Protein AF-X1AX60-F1 (afdb_monomer_lite)

Secondary structure (DSSP, 8-state):
---TTTT--B-TTT-PBPPHHHHHHHHHHHHHHHT-HHHH--SS-PPPHHHHHHTT-----SSSS-HHHHHHHHHHHHHHHHHHHSSEEEEEE-SS-EEEEESS-----------SS--SEEEEEEE-TTT--EEEEEEESS--HHHHHHHHHTTPEEPPTTSEEE-TTSPEEE-HHHHHHHHHHHTSPPB-

Organism: NCBI:txid412755

Sequence (192 aa):
PKYKFKNWKTTETRGIKVTNELRRKRSEEIVKELINHNKWKTHGRSLKIEDLERIGLKINYIDKGSELGDIVNRIQTIIWMLYNSTGIFKIFATEREKIFATATPISQVKKTPLRHGKMDVVKIQIKCEKCGEIHKIYAKFIPNPKIDQDLQKEGFVSFPKDAKLVCECGYEIDLTGIRNEIETKAKRKIIF

Radius of gyration: 29.28 Å; chains: 1; bounding box: 63×33×81 Å

pLDDT: mean 76.83, std 13.64, range [33.16, 93.62]

Structure (mmCIF, N/CA/C/O backbone):
data_AF-X1AX60-F1
#
_entry.id   AF-X1AX60-F1
#
loop_
_atom_site.group_PDB
_atom_site.id
_atom_site.type_symbol
_atom_site.label_atom_id
_atom_site.label_alt_id
_atom_site.label_comp_id
_atom_site.label_asym_id
_atom_site.label_entity_id
_atom_site.label_seq_id
_atom_site.pdbx_PDB_ins_code
_atom_site.Cartn_x
_atom_site.Cartn_y
_atom_site.Cartn_z
_atom_site.occupancy
_atom_site.B_iso_or_equiv
_atom_site.auth_seq_id
_atom_site.auth_comp_id
_atom_site.auth_asym_id
_atom_site.auth_atom_id
_atom_site.pdbx_PDB_model_num
ATOM 1 N N . PRO A 1 1 ? -2.717 -8.005 21.268 1.00 47.06 1 PRO A N 1
ATOM 2 C CA . PRO A 1 1 ? -3.658 -7.535 22.322 1.00 47.06 1 PRO A CA 1
ATOM 3 C C . PRO A 1 1 ? -4.957 -8.361 22.317 1.00 47.06 1 PRO A C 1
ATOM 5 O O . PRO A 1 1 ? -5.663 -8.350 21.319 1.00 47.06 1 PRO A O 1
ATOM 8 N N . LYS A 1 2 ? -5.261 -9.098 23.398 1.00 53.72 2 LYS A N 1
ATOM 9 C CA . LYS A 1 2 ? -6.387 -10.060 23.434 1.00 53.72 2 LYS A CA 1
ATOM 10 C C . LYS A 1 2 ? -7.786 -9.402 23.409 1.00 53.72 2 LYS A C 1
ATOM 12 O O . LYS A 1 2 ? -8.747 -10.075 23.075 1.00 53.72 2 LYS A O 1
ATOM 17 N N . TYR A 1 3 ? -7.900 -8.095 23.703 1.00 64.44 3 TYR A N 1
ATOM 18 C CA . TYR A 1 3 ? -9.181 -7.363 23.739 1.00 64.44 3 TYR A CA 1
ATOM 19 C C . TYR A 1 3 ? -9.050 -5.901 23.267 1.00 64.44 3 TYR A C 1
ATOM 21 O O . TYR A 1 3 ? -8.121 -5.204 23.686 1.00 64.44 3 TYR A O 1
ATOM 29 N N . LYS A 1 4 ? -10.010 -5.415 22.456 1.00 67.62 4 LYS A N 1
ATOM 30 C CA . LYS A 1 4 ? -10.039 -4.052 21.867 1.00 67.62 4 LYS A CA 1
ATOM 31 C C . LYS A 1 4 ? -10.147 -2.916 22.903 1.00 67.62 4 LYS A C 1
ATOM 33 O O . LYS A 1 4 ? -9.581 -1.854 22.688 1.00 67.62 4 LYS A O 1
ATOM 38 N N . PHE A 1 5 ? -10.793 -3.145 24.053 1.00 75.81 5 PHE A N 1
ATOM 39 C CA . PHE A 1 5 ? -11.011 -2.123 25.099 1.00 75.81 5 PHE A CA 1
ATOM 40 C C . PHE A 1 5 ? -10.011 -2.172 26.270 1.00 75.81 5 PHE A C 1
ATOM 42 O O . PHE A 1 5 ? -10.227 -1.520 27.291 1.00 75.81 5 PHE A O 1
ATOM 49 N N . LYS A 1 6 ? -8.909 -2.932 26.161 1.00 77.44 6 LYS A N 1
ATOM 50 C CA . LYS A 1 6 ? -7.954 -3.139 27.273 1.00 77.44 6 LYS A CA 1
ATOM 51 C C . LYS A 1 6 ? -7.368 -1.828 27.818 1.00 77.44 6 LYS A C 1
ATOM 53 O O . LYS A 1 6 ? -7.169 -1.697 29.023 1.00 77.44 6 LYS A O 1
ATOM 58 N N . ASN A 1 7 ? -7.110 -0.867 26.935 1.00 82.44 7 ASN A N 1
ATOM 59 C CA . ASN A 1 7 ? -6.455 0.394 27.288 1.00 82.44 7 ASN A CA 1
ATOM 60 C C . ASN A 1 7 ? -7.447 1.482 27.738 1.00 82.44 7 ASN A C 1
ATOM 62 O O . ASN A 1 7 ? -7.025 2.542 28.191 1.00 82.44 7 ASN A O 1
ATOM 66 N N . TRP A 1 8 ? -8.757 1.221 27.671 1.00 86.88 8 TRP A N 1
ATOM 67 C CA . TRP A 1 8 ? -9.779 2.157 28.127 1.00 86.88 8 TRP A CA 1
ATOM 68 C C . TRP A 1 8 ? -9.938 2.052 29.651 1.00 86.88 8 TRP A C 1
ATOM 70 O O . TRP A 1 8 ? -10.597 1.142 30.170 1.00 86.88 8 TRP A O 1
ATOM 80 N N . LYS A 1 9 ? -9.239 2.938 30.372 1.00 87.69 9 LYS A N 1
ATOM 81 C CA . LYS A 1 9 ? -9.197 2.981 31.847 1.00 87.69 9 LYS A CA 1
ATOM 82 C C . LYS A 1 9 ? -10.081 4.072 32.448 1.00 87.69 9 LYS A C 1
ATOM 84 O O . LYS A 1 9 ? -10.624 3.859 33.528 1.00 87.69 9 LYS A O 1
ATOM 89 N N . THR A 1 10 ? -10.254 5.183 31.739 1.00 89.94 10 THR A N 1
ATOM 90 C CA . THR A 1 10 ? -11.001 6.359 32.201 1.00 89.94 10 THR A CA 1
ATOM 91 C C . THR A 1 10 ? -11.856 6.898 31.056 1.00 89.94 10 THR A C 1
ATOM 93 O O . THR A 1 10 ? -11.449 6.836 29.895 1.00 89.94 10 THR A O 1
ATOM 96 N N . THR A 1 11 ? -13.059 7.390 31.349 1.00 86.62 11 THR A N 1
ATOM 97 C CA . THR A 1 11 ? -13.916 8.037 30.345 1.00 86.62 11 THR A CA 1
ATOM 98 C C . THR A 1 11 ? -13.396 9.431 30.003 1.00 86.62 11 THR A C 1
ATOM 100 O O . THR A 1 11 ? -13.110 10.199 30.916 1.00 86.62 11 THR A O 1
ATOM 103 N N . GLU A 1 12 ? -13.364 9.778 28.718 1.00 82.81 12 GLU A N 1
ATOM 104 C CA . GLU A 1 12 ? -12.874 11.073 28.217 1.00 82.81 12 GLU A CA 1
ATOM 105 C C . GLU A 1 12 ? -13.720 12.261 28.714 1.00 82.81 12 GLU A C 1
ATOM 107 O O . GLU A 1 12 ? -13.173 13.274 29.121 1.00 82.81 12 GLU A O 1
ATOM 112 N N . THR A 1 13 ? -15.050 12.117 28.757 1.00 84.38 13 THR A N 1
ATOM 113 C CA . THR A 1 13 ? -15.971 13.217 29.106 1.00 84.38 13 THR A CA 1
ATOM 114 C C . THR A 1 13 ? -16.228 13.379 30.601 1.00 84.38 13 THR A C 1
ATOM 116 O O . THR A 1 13 ? -16.355 14.498 31.081 1.00 84.38 13 THR A O 1
ATOM 119 N N . ARG A 1 14 ? -16.351 12.272 31.346 1.00 87.12 14 ARG A N 1
ATOM 120 C CA . ARG A 1 14 ? -16.735 12.287 32.773 1.00 87.12 14 ARG A CA 1
ATOM 121 C C . ARG A 1 14 ? -15.573 12.038 33.734 1.00 87.12 14 ARG A C 1
ATOM 123 O O . ARG A 1 14 ? -15.772 12.106 34.938 1.00 87.12 14 ARG A O 1
ATOM 130 N N . GLY A 1 15 ? -14.395 11.661 33.234 1.00 87.31 15 GLY A N 1
ATOM 131 C CA . GLY A 1 15 ? -13.242 11.325 34.078 1.00 87.31 15 GLY A CA 1
ATOM 132 C C . GLY A 1 15 ? -13.424 10.106 34.998 1.00 87.31 15 GLY A C 1
ATOM 133 O O . GLY A 1 15 ? -12.581 9.868 35.857 1.00 87.31 15 GLY A O 1
ATOM 134 N N . ILE A 1 16 ? -14.487 9.307 34.838 1.00 90.56 16 ILE A N 1
ATOM 135 C CA . ILE A 1 16 ? -14.760 8.157 35.711 1.00 90.56 16 ILE A CA 1
ATOM 136 C C . ILE A 1 16 ? -13.958 6.921 35.301 1.00 90.56 16 ILE A C 1
ATOM 138 O O . ILE A 1 16 ? -13.676 6.693 34.119 1.00 90.56 16 ILE A O 1
ATOM 142 N N . LYS A 1 17 ? -13.628 6.084 36.288 1.00 92.06 17 LYS A N 1
ATOM 143 C CA . LYS A 1 17 ? -12.945 4.805 36.075 1.00 92.06 17 LYS A CA 1
ATOM 144 C C . LYS A 1 17 ? -13.842 3.848 35.288 1.00 92.06 17 LYS A C 1
ATOM 146 O O . LYS A 1 17 ? -14.995 3.612 35.638 1.00 92.06 17 LYS A O 1
ATOM 151 N N . VAL A 1 18 ? -13.291 3.267 34.231 1.00 90.31 18 VAL A N 1
ATOM 152 C CA . VAL A 1 18 ? -13.997 2.339 33.347 1.00 90.31 18 VAL A CA 1
ATOM 153 C C . VAL A 1 18 ? -14.064 0.959 34.000 1.00 90.31 18 VAL A C 1
ATOM 155 O O . VAL A 1 18 ? -13.037 0.305 34.209 1.00 90.31 18 VAL A O 1
ATOM 158 N N . THR A 1 19 ? -15.281 0.505 34.296 1.00 90.69 19 THR A N 1
ATOM 159 C CA . THR A 1 19 ? -15.568 -0.843 34.807 1.00 90.69 19 THR A CA 1
ATOM 160 C C . THR A 1 19 ? -15.719 -1.855 33.667 1.00 90.69 19 THR A C 1
ATOM 162 O O . THR A 1 19 ? -15.881 -1.492 32.500 1.00 90.69 19 THR A O 1
ATOM 165 N N . ASN A 1 20 ? -15.682 -3.152 33.987 1.00 88.31 20 ASN A N 1
ATOM 166 C CA . ASN A 1 20 ? -15.897 -4.206 32.987 1.00 88.31 20 ASN A CA 1
ATOM 167 C C . ASN A 1 20 ? -17.314 -4.171 32.392 1.00 88.31 20 ASN A C 1
ATOM 169 O O . ASN A 1 20 ? -17.478 -4.414 31.199 1.00 88.31 20 ASN A O 1
ATOM 173 N N . GLU A 1 21 ? -18.318 -3.802 33.186 1.00 89.19 21 GLU A N 1
ATOM 174 C CA . GLU A 1 21 ? -19.693 -3.602 32.716 1.00 89.19 21 GLU A CA 1
ATOM 175 C C . GLU A 1 21 ? -19.778 -2.473 31.691 1.00 89.19 21 GLU A C 1
ATOM 177 O O . GLU A 1 21 ? -20.389 -2.643 30.637 1.00 89.19 21 GLU A O 1
ATOM 182 N N . LEU A 1 22 ? -19.098 -1.350 31.950 1.00 88.19 22 LEU A N 1
ATOM 183 C CA . LEU A 1 22 ? -19.053 -0.227 31.018 1.00 88.19 22 LEU A CA 1
ATOM 184 C C . LEU A 1 22 ? -18.362 -0.617 29.703 1.00 88.19 22 LEU A C 1
ATOM 186 O O . LEU A 1 22 ? -18.829 -0.243 28.628 1.00 88.19 22 LEU A O 1
ATOM 190 N N . ARG A 1 23 ? -17.292 -1.424 29.770 1.00 88.12 23 ARG A N 1
ATOM 191 C CA . ARG A 1 23 ? -16.640 -1.992 28.576 1.00 88.12 23 ARG A CA 1
ATOM 192 C C . ARG A 1 23 ? -17.586 -2.882 27.783 1.00 88.12 23 ARG A C 1
ATOM 194 O O . ARG A 1 23 ? -17.649 -2.741 26.565 1.00 88.12 23 ARG A O 1
ATOM 201 N N . ARG A 1 24 ? -18.318 -3.774 28.457 1.00 88.81 24 ARG A N 1
ATOM 202 C CA . ARG A 1 24 ? -19.281 -4.676 27.812 1.00 88.81 24 ARG A CA 1
ATOM 203 C C . ARG A 1 24 ? -20.388 -3.883 27.130 1.00 88.81 24 ARG A C 1
ATOM 205 O O . ARG A 1 24 ? -20.589 -4.045 25.932 1.00 88.81 24 ARG A O 1
ATOM 212 N N . LYS A 1 25 ? -21.017 -2.959 27.858 1.00 90.75 25 LYS A N 1
ATOM 213 C CA . LYS A 1 25 ? -22.079 -2.099 27.332 1.00 90.75 25 LYS A CA 1
ATOM 214 C C . LYS A 1 25 ? -21.607 -1.305 26.114 1.00 90.75 25 LYS A C 1
ATOM 216 O O . LYS A 1 25 ? -22.263 -1.320 25.079 1.00 90.75 25 LYS A O 1
ATOM 221 N N . ARG A 1 26 ? -20.430 -0.674 26.196 1.00 89.25 26 ARG A N 1
ATOM 222 C CA . ARG A 1 26 ? -19.884 0.091 25.069 1.00 89.25 26 ARG A CA 1
ATOM 223 C C . ARG A 1 26 ? -19.565 -0.790 23.863 1.00 89.25 26 ARG A C 1
ATOM 225 O O . ARG A 1 26 ? -19.790 -0.381 22.728 1.00 89.25 26 ARG A O 1
ATOM 232 N N . SER A 1 27 ? -19.058 -1.998 24.102 1.00 89.00 27 SER A N 1
ATOM 233 C CA . SER A 1 27 ? -18.832 -2.981 23.044 1.00 89.00 27 SER A CA 1
ATOM 234 C C . SER A 1 27 ? -20.139 -3.372 22.355 1.00 89.00 27 SER A C 1
ATOM 236 O O . SER A 1 27 ? -20.177 -3.427 21.132 1.00 89.00 27 SER A O 1
ATOM 238 N N . GLU A 1 28 ? -21.205 -3.621 23.115 1.00 91.12 28 GLU A N 1
ATOM 239 C CA . GLU A 1 28 ? -22.525 -3.968 22.578 1.00 91.12 28 GLU A CA 1
ATOM 240 C C . GLU A 1 28 ? -23.128 -2.828 21.750 1.00 91.12 28 GLU A C 1
ATOM 242 O O . GLU A 1 28 ? -23.658 -3.080 20.672 1.00 91.12 28 GLU A O 1
ATOM 247 N N . GLU A 1 29 ? -23.007 -1.579 22.209 1.00 92.19 29 GLU A N 1
ATOM 248 C CA . GLU A 1 29 ? -23.434 -0.389 21.458 1.00 92.19 29 GLU A CA 1
ATOM 249 C C . GLU A 1 29 ? -22.719 -0.294 20.103 1.00 92.19 29 GLU A C 1
ATOM 251 O O . GLU A 1 29 ? -23.363 -0.164 19.065 1.00 92.19 29 GLU A O 1
ATOM 256 N N . ILE A 1 30 ? -21.389 -0.427 20.098 1.00 91.69 30 ILE A N 1
ATOM 257 C CA . ILE A 1 30 ? -20.587 -0.378 18.868 1.00 91.69 30 ILE A CA 1
ATOM 258 C C . ILE A 1 30 ? -20.940 -1.539 17.933 1.00 91.69 30 ILE A C 1
ATOM 260 O O . ILE A 1 30 ? -21.056 -1.338 16.726 1.00 91.69 30 ILE A O 1
ATOM 264 N N . VAL A 1 31 ? -21.118 -2.752 18.465 1.00 90.75 31 VAL A N 1
ATOM 265 C CA . VAL A 1 31 ? -21.484 -3.924 17.657 1.00 90.75 31 VAL A CA 1
ATOM 266 C C . VAL A 1 31 ? -22.855 -3.733 17.017 1.00 90.75 31 VAL A C 1
ATOM 268 O O . VAL A 1 31 ? -22.972 -3.957 15.816 1.00 90.75 31 VAL A O 1
ATOM 271 N N . LYS A 1 32 ? -23.860 -3.267 17.771 1.00 92.75 32 LYS A N 1
ATOM 272 C CA . LYS A 1 32 ? -25.202 -2.968 17.241 1.00 92.75 32 LYS A CA 1
ATOM 273 C C . LYS A 1 32 ? -25.153 -1.974 16.086 1.00 92.75 32 LYS A C 1
ATOM 275 O O . LYS A 1 32 ? -25.840 -2.165 15.088 1.00 92.75 32 LYS A O 1
ATOM 280 N N . GLU A 1 33 ? -24.315 -0.949 16.203 1.00 91.94 33 GLU A N 1
ATOM 281 C CA . GLU A 1 33 ? -24.105 0.011 15.124 1.00 91.94 33 GLU A CA 1
ATOM 282 C C . GLU A 1 33 ? -23.424 -0.626 13.910 1.00 91.94 33 GLU A C 1
ATOM 284 O O . GLU A 1 33 ? -23.880 -0.424 12.790 1.00 91.94 33 GLU A O 1
ATOM 289 N N . LEU A 1 34 ? -22.369 -1.424 14.098 1.00 89.31 34 LEU A N 1
ATOM 290 C CA . LEU A 1 34 ? -21.628 -2.052 12.995 1.00 89.31 34 LEU A CA 1
ATOM 291 C C . LEU A 1 34 ? -22.451 -3.088 12.214 1.00 89.31 34 LEU A C 1
ATOM 293 O O . LEU A 1 34 ? -22.303 -3.170 10.998 1.00 89.31 34 LEU A O 1
ATOM 297 N N . ILE A 1 35 ? -23.327 -3.848 12.878 1.00 90.25 35 ILE A N 1
ATOM 298 C CA . ILE A 1 35 ? -24.193 -4.845 12.218 1.00 90.25 35 ILE A CA 1
ATOM 299 C C . ILE A 1 35 ? -25.448 -4.229 11.585 1.00 90.25 35 ILE A C 1
ATOM 301 O O . ILE A 1 35 ? -26.235 -4.935 10.957 1.00 90.25 35 ILE A O 1
ATOM 305 N N . ASN A 1 36 ? -25.671 -2.920 11.741 1.00 89.75 36 ASN A N 1
ATOM 306 C CA . ASN A 1 36 ? -26.825 -2.246 11.159 1.00 89.75 36 ASN A CA 1
ATOM 307 C C . ASN A 1 36 ? -26.651 -2.073 9.640 1.00 89.75 36 ASN A C 1
ATOM 309 O O . ASN A 1 36 ? -26.219 -1.029 9.146 1.00 89.75 36 ASN A O 1
ATOM 313 N N . HIS A 1 37 ? -27.020 -3.108 8.886 1.00 86.19 37 HIS A N 1
ATOM 314 C CA . HIS A 1 37 ? -26.923 -3.123 7.426 1.00 86.19 37 HIS A CA 1
ATOM 315 C C . HIS A 1 37 ? -27.732 -1.999 6.760 1.00 86.19 37 HIS A C 1
ATOM 317 O O . HIS A 1 37 ? -27.280 -1.433 5.766 1.00 86.19 37 HIS A O 1
ATOM 323 N N . ASN A 1 38 ? -28.872 -1.601 7.338 1.00 86.00 38 ASN A N 1
ATOM 324 C CA . ASN A 1 38 ? -29.699 -0.503 6.823 1.00 86.00 38 ASN A CA 1
ATOM 325 C C . ASN A 1 38 ? -28.998 0.859 6.912 1.00 86.00 38 ASN A C 1
ATOM 327 O O . ASN A 1 38 ? -29.201 1.717 6.051 1.00 86.00 38 ASN A O 1
ATOM 331 N N . LYS A 1 39 ? -28.166 1.059 7.941 1.00 85.06 39 LYS A N 1
ATOM 332 C CA . LYS A 1 39 ? -27.369 2.275 8.122 1.00 85.06 39 LYS A CA 1
ATOM 333 C C . LYS A 1 39 ? -26.212 2.342 7.129 1.00 85.06 39 LYS A C 1
ATOM 335 O O . LYS A 1 39 ? -25.997 3.383 6.514 1.00 85.06 39 LYS A O 1
ATOM 340 N N . TRP A 1 40 ? -25.480 1.241 6.964 1.00 87.69 40 TRP A N 1
ATOM 341 C CA . TRP A 1 40 ? -24.266 1.221 6.142 1.00 87.69 40 TRP A CA 1
ATOM 342 C C . TRP A 1 40 ? -24.527 0.957 4.658 1.00 87.69 40 TRP A C 1
ATOM 344 O O . TRP A 1 40 ? -23.683 1.295 3.830 1.00 87.69 40 TRP A O 1
ATOM 354 N N . LYS A 1 41 ? -25.695 0.398 4.310 1.00 76.81 41 LYS A N 1
ATOM 355 C CA . LYS A 1 41 ? -26.214 0.197 2.944 1.00 76.81 41 LYS A CA 1
ATOM 356 C C . LYS A 1 41 ? -25.241 -0.449 1.951 1.00 76.81 41 LYS A C 1
ATOM 358 O O . LYS A 1 41 ? -25.399 -0.254 0.750 1.00 76.81 41 LYS A O 1
ATOM 363 N N . THR A 1 42 ? -24.198 -1.155 2.395 1.00 65.38 42 THR A N 1
ATOM 364 C CA . THR A 1 42 ? -23.114 -1.541 1.483 1.00 65.38 42 THR A CA 1
ATOM 365 C C . THR A 1 42 ? -22.461 -2.873 1.841 1.00 65.38 42 THR A C 1
ATOM 367 O O . THR A 1 42 ? -21.927 -3.061 2.928 1.00 65.38 42 THR A O 1
ATOM 370 N N . HIS A 1 43 ? -22.459 -3.781 0.861 1.00 62.38 43 HIS A N 1
ATOM 371 C CA . HIS A 1 43 ? -21.588 -4.962 0.811 1.00 62.38 43 HIS A CA 1
ATOM 372 C C . HIS A 1 43 ? -20.273 -4.686 0.051 1.00 62.38 43 HIS A C 1
ATOM 374 O O . HIS A 1 43 ? -19.444 -5.580 -0.071 1.00 62.38 43 HIS A O 1
ATOM 380 N N . GLY A 1 44 ? -20.069 -3.459 -0.456 1.00 69.50 44 GLY A N 1
ATOM 381 C CA . GLY A 1 44 ? -18.929 -3.117 -1.321 1.00 69.50 44 GLY A CA 1
ATOM 382 C C . GLY A 1 44 ? -18.274 -1.753 -1.078 1.00 69.50 44 GLY A C 1
ATOM 383 O O . GLY A 1 44 ? -17.398 -1.369 -1.846 1.00 69.50 44 GLY A O 1
ATOM 384 N N . ARG A 1 45 ? -18.669 -1.002 -0.040 1.00 79.31 45 ARG A N 1
ATOM 385 C CA . ARG A 1 45 ? -18.051 0.289 0.305 1.00 79.31 45 ARG A CA 1
ATOM 386 C C . ARG A 1 45 ? -17.382 0.189 1.667 1.00 79.31 45 ARG A C 1
ATOM 388 O O . ARG A 1 45 ? -18.003 -0.237 2.634 1.00 79.31 45 ARG A O 1
ATOM 395 N N . SER A 1 46 ? -16.133 0.627 1.744 1.00 85.00 46 SER A N 1
ATOM 396 C CA . SER A 1 46 ? -15.421 0.739 3.016 1.00 85.00 46 SER A CA 1
ATOM 397 C C . SER A 1 46 ? -16.053 1.811 3.908 1.00 85.00 46 SER A C 1
ATOM 399 O O . SER A 1 46 ? -16.452 2.874 3.426 1.00 85.00 46 SER A O 1
ATOM 401 N N . LEU A 1 47 ? -16.101 1.546 5.215 1.00 87.50 47 LEU A N 1
ATOM 402 C CA . LEU A 1 47 ? -16.450 2.547 6.223 1.00 87.50 47 LEU A CA 1
ATOM 403 C C . LEU A 1 47 ? -15.319 3.565 6.343 1.00 87.50 47 LEU A C 1
ATOM 405 O O . LEU A 1 47 ? -14.149 3.182 6.431 1.00 87.50 47 LEU A O 1
ATOM 409 N N . LYS A 1 48 ? -15.663 4.854 6.351 1.00 87.81 48 LYS A N 1
ATOM 410 C CA . LYS A 1 48 ? -14.667 5.902 6.559 1.00 87.81 48 LYS A CA 1
ATOM 411 C C . LYS A 1 48 ? -14.267 5.979 8.031 1.00 87.81 48 LYS A C 1
ATOM 413 O O . LYS A 1 48 ? -15.010 5.547 8.914 1.00 87.81 48 LYS A O 1
ATOM 418 N N . ILE A 1 49 ? -13.097 6.552 8.304 1.00 88.50 49 ILE A N 1
ATOM 419 C CA . ILE A 1 49 ? -12.596 6.700 9.676 1.00 88.50 49 ILE A CA 1
ATOM 420 C C . ILE A 1 49 ? -13.554 7.555 10.513 1.00 88.50 49 ILE A C 1
ATOM 422 O O . ILE A 1 49 ? -13.868 7.181 11.641 1.00 88.50 49 ILE A O 1
ATOM 426 N N . GLU A 1 50 ? -14.103 8.629 9.946 1.00 89.50 50 GLU A N 1
ATOM 427 C CA . GLU A 1 50 ? -15.015 9.530 10.658 1.00 89.50 50 GLU A CA 1
ATOM 428 C C . GLU A 1 50 ? -16.314 8.818 11.067 1.00 89.50 50 GLU A C 1
ATOM 430 O O . GLU A 1 50 ? -16.897 9.098 12.116 1.00 89.50 50 GLU A O 1
ATOM 435 N N . ASP A 1 51 ? -16.770 7.853 10.265 1.00 90.31 51 ASP A N 1
ATOM 436 C CA . ASP A 1 51 ? -17.948 7.043 10.577 1.00 90.31 51 ASP A CA 1
ATOM 437 C C . ASP A 1 51 ? -17.699 6.110 11.767 1.00 90.31 51 ASP A C 1
ATOM 439 O O . ASP A 1 51 ? -18.581 5.923 12.611 1.00 90.31 51 ASP A O 1
ATOM 443 N N . LEU A 1 52 ? -16.484 5.567 11.864 1.00 89.94 52 LEU A N 1
ATOM 444 C CA . LEU A 1 52 ? -16.050 4.723 12.975 1.00 89.94 52 LEU A CA 1
ATOM 445 C C . LEU A 1 52 ? -15.837 5.549 14.254 1.00 89.94 52 LEU A C 1
ATOM 447 O O . LEU A 1 52 ? -16.273 5.144 15.335 1.00 89.94 52 LEU A O 1
ATOM 451 N N . GLU A 1 53 ? -15.253 6.740 14.142 1.00 90.25 53 GLU A N 1
ATOM 452 C CA . GLU A 1 53 ? -15.095 7.668 15.268 1.00 90.25 53 GLU A CA 1
ATOM 453 C C . GLU A 1 53 ? -16.448 8.110 15.834 1.00 90.25 53 GLU A C 1
ATOM 455 O O . GLU A 1 53 ? -16.622 8.152 17.055 1.00 90.25 53 GLU A O 1
ATOM 460 N N . ARG A 1 54 ? -17.445 8.335 14.969 1.00 89.81 54 ARG A N 1
ATOM 461 C CA . ARG A 1 54 ? -18.811 8.720 15.360 1.00 89.81 54 ARG A CA 1
ATOM 462 C C . ARG A 1 54 ? -19.511 7.673 16.223 1.00 89.81 54 ARG A C 1
ATOM 464 O O . ARG A 1 54 ? -20.249 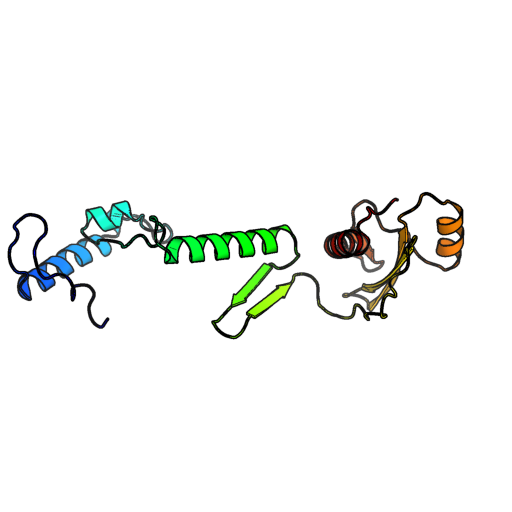8.029 17.137 1.00 89.81 54 ARG A O 1
ATOM 471 N N . ILE A 1 55 ? -19.273 6.387 15.965 1.00 90.44 55 ILE A N 1
ATOM 472 C CA . ILE A 1 55 ? -19.796 5.296 16.807 1.00 90.44 55 ILE A CA 1
ATOM 473 C C . ILE A 1 55 ? -18.912 5.037 18.039 1.00 90.44 55 ILE A C 1
ATOM 475 O O . ILE A 1 55 ? -19.243 4.211 18.887 1.00 90.44 55 ILE A O 1
ATOM 479 N N . GLY A 1 56 ? -17.811 5.779 18.188 1.00 86.69 56 GLY A N 1
ATOM 480 C CA . GLY A 1 56 ? -16.926 5.747 19.347 1.00 86.69 56 GLY A CA 1
ATOM 481 C C . GLY A 1 56 ? -15.734 4.811 19.235 1.00 86.69 56 GLY A C 1
ATOM 482 O O . GLY A 1 56 ? -15.121 4.507 20.260 1.00 86.69 56 GLY A O 1
ATOM 483 N N . LEU A 1 57 ? -15.403 4.344 18.031 1.00 87.69 57 LEU A N 1
ATOM 484 C CA . LEU A 1 57 ? -14.137 3.670 17.775 1.00 87.69 57 LEU A CA 1
ATOM 485 C C . LEU A 1 57 ? -13.067 4.719 17.489 1.00 87.69 57 LEU A C 1
ATOM 487 O O . LEU A 1 57 ? -13.059 5.341 16.434 1.00 87.69 57 LEU A O 1
ATOM 491 N N . LYS A 1 58 ? -12.140 4.896 18.428 1.00 83.81 58 LYS A N 1
ATOM 492 C CA . LYS A 1 58 ? -10.970 5.747 18.211 1.00 83.81 58 LYS A CA 1
ATOM 493 C C . LYS A 1 58 ? -9.968 5.005 17.329 1.00 83.81 58 LYS A C 1
ATOM 495 O O . LYS A 1 58 ? -9.620 3.857 17.620 1.00 83.81 58 LYS A O 1
ATOM 500 N N . ILE A 1 59 ? -9.519 5.665 16.269 1.00 84.50 59 ILE A N 1
ATOM 501 C CA . ILE A 1 59 ? -8.525 5.140 15.335 1.00 84.50 59 ILE A CA 1
ATOM 502 C C . ILE A 1 59 ? -7.235 5.927 15.534 1.00 84.50 59 ILE A C 1
ATOM 504 O O . ILE A 1 59 ? -7.237 7.155 15.557 1.00 84.50 59 ILE A O 1
ATOM 508 N N . ASN A 1 60 ? -6.130 5.208 15.714 1.00 79.56 60 ASN A N 1
ATOM 509 C CA . ASN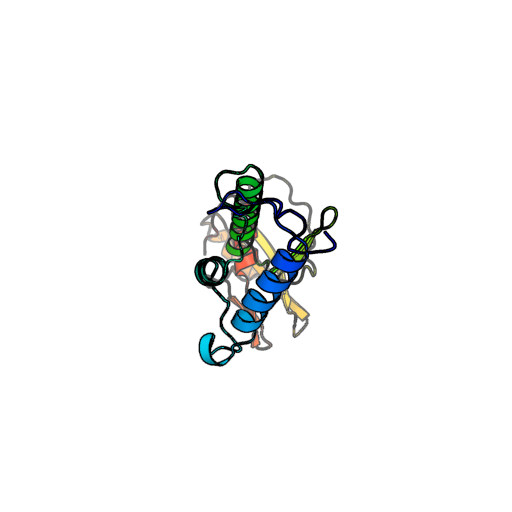 A 1 60 ? -4.818 5.833 15.798 1.00 79.56 60 ASN A CA 1
ATOM 510 C C . ASN A 1 60 ? -4.307 6.085 14.380 1.00 79.56 60 ASN A C 1
ATOM 512 O O . ASN A 1 60 ? -4.075 5.138 13.628 1.00 79.56 60 ASN A O 1
ATOM 516 N N . TYR A 1 61 ? -4.125 7.358 14.048 1.00 78.00 61 TYR A N 1
ATOM 517 C CA . TYR A 1 61 ? -3.514 7.805 12.802 1.00 78.00 61 TYR A CA 1
ATOM 518 C C . TYR A 1 61 ? -2.013 7.530 12.858 1.00 78.00 61 TYR A C 1
ATOM 520 O O . TYR A 1 61 ? -1.306 8.097 13.691 1.00 78.00 61 TYR A O 1
ATOM 528 N N . ILE A 1 62 ? -1.530 6.640 11.996 1.00 78.88 62 ILE A N 1
ATOM 529 C CA . ILE A 1 62 ? -0.093 6.353 11.865 1.00 78.88 62 ILE A CA 1
ATOM 530 C C . ILE A 1 62 ? 0.632 7.455 11.075 1.00 78.88 62 ILE A C 1
ATOM 532 O O . ILE A 1 62 ? 1.830 7.656 11.228 1.00 78.88 62 ILE A O 1
ATOM 536 N N . ASP A 1 63 ? -0.120 8.201 10.277 1.00 69.81 63 ASP A N 1
ATOM 537 C CA . ASP A 1 63 ? 0.268 9.225 9.311 1.00 69.81 63 ASP A CA 1
ATOM 538 C C . ASP A 1 63 ? 0.487 10.622 9.920 1.00 69.81 63 ASP A C 1
ATOM 540 O O . ASP A 1 63 ? 1.195 11.445 9.341 1.00 69.81 63 ASP A O 1
ATOM 544 N N . LYS A 1 64 ? -0.057 10.908 11.110 1.00 67.81 64 LYS A N 1
ATOM 545 C CA . LYS A 1 64 ? 0.054 12.234 11.746 1.00 67.81 64 LYS A CA 1
ATOM 546 C C . LYS A 1 64 ? 1.398 12.432 12.453 1.00 67.81 64 LYS A C 1
ATOM 548 O O . LYS A 1 64 ? 1.507 12.204 13.654 1.00 67.81 64 LYS A O 1
ATOM 553 N N . GLY A 1 65 ? 2.407 12.886 11.706 1.00 66.06 65 GLY A N 1
ATOM 554 C CA . GLY A 1 65 ? 3.648 13.461 12.252 1.00 66.06 65 GLY A CA 1
ATOM 555 C C . GLY A 1 65 ? 4.491 12.510 13.106 1.00 66.06 65 GLY A C 1
ATOM 556 O O . GLY A 1 65 ? 5.275 12.964 13.936 1.00 66.06 65 GLY A O 1
ATOM 557 N N . SER A 1 66 ? 4.308 11.202 12.933 1.00 80.94 66 SER A N 1
ATOM 558 C CA . SER A 1 66 ? 5.078 10.180 13.634 1.00 80.94 66 SER A CA 1
ATOM 559 C C . SER A 1 66 ? 6.229 9.677 12.761 1.00 80.94 66 SER A C 1
ATOM 561 O O . SER A 1 66 ? 6.125 9.676 11.534 1.00 80.94 66 SER A O 1
ATOM 563 N N . GLU A 1 67 ? 7.306 9.194 13.387 1.00 87.75 67 GLU A N 1
ATOM 564 C CA . GLU A 1 67 ? 8.408 8.508 12.692 1.00 87.75 67 GLU A CA 1
ATOM 565 C C . GLU A 1 67 ? 7.891 7.341 11.832 1.00 87.75 67 GLU A C 1
ATOM 567 O O . GLU A 1 67 ? 8.310 7.149 10.693 1.00 87.75 67 GLU A O 1
ATOM 572 N N . LEU A 1 68 ? 6.896 6.609 12.343 1.00 87.12 68 LEU A N 1
ATOM 573 C CA . LEU A 1 68 ? 6.237 5.533 11.609 1.00 87.12 68 LEU A CA 1
ATOM 574 C C . LEU A 1 68 ? 5.533 6.045 10.343 1.00 87.12 68 LEU A C 1
ATOM 576 O O . LEU A 1 68 ? 5.603 5.397 9.301 1.00 87.12 68 LEU A O 1
ATOM 580 N N . GLY A 1 69 ? 4.873 7.200 10.420 1.00 89.94 69 GLY A N 1
ATOM 581 C CA . GLY A 1 69 ? 4.201 7.826 9.283 1.00 89.94 69 GLY A CA 1
ATOM 582 C C . GLY A 1 69 ? 5.174 8.210 8.173 1.00 89.94 69 GLY A C 1
ATOM 583 O O . GLY A 1 69 ? 4.907 7.931 7.005 1.00 89.94 69 GLY A O 1
ATOM 584 N N . ASP A 1 70 ? 6.332 8.773 8.531 1.00 89.81 70 ASP A N 1
ATOM 585 C CA . ASP A 1 70 ? 7.398 9.073 7.566 1.00 89.81 70 ASP A CA 1
ATOM 586 C C . ASP A 1 70 ? 7.899 7.802 6.863 1.00 89.81 70 ASP A C 1
ATOM 588 O O . ASP A 1 70 ? 7.954 7.744 5.633 1.00 89.81 70 ASP A O 1
ATOM 592 N N . ILE A 1 71 ? 8.174 6.739 7.627 1.00 90.19 71 ILE A N 1
ATOM 593 C CA . ILE A 1 71 ? 8.604 5.445 7.080 1.00 90.19 71 ILE A CA 1
ATOM 594 C C . ILE A 1 71 ? 7.566 4.895 6.091 1.00 90.19 71 ILE A C 1
ATOM 596 O O . ILE A 1 71 ? 7.926 4.475 4.988 1.00 90.19 71 ILE A O 1
ATOM 600 N N . VAL A 1 72 ? 6.279 4.922 6.450 1.00 89.88 72 VAL A N 1
ATOM 601 C CA . VAL A 1 72 ? 5.186 4.451 5.584 1.00 89.88 72 VAL A CA 1
ATOM 602 C C . VAL A 1 72 ? 5.110 5.272 4.293 1.00 89.88 72 VAL A C 1
ATOM 604 O O . VAL A 1 72 ? 5.054 4.690 3.208 1.00 89.88 72 VAL A O 1
ATOM 607 N N . ASN A 1 73 ? 5.191 6.602 4.382 1.00 89.62 73 ASN A N 1
ATOM 608 C CA . ASN A 1 73 ? 5.165 7.494 3.217 1.00 89.62 73 ASN A CA 1
ATOM 609 C C . ASN A 1 73 ? 6.367 7.276 2.288 1.00 89.62 73 ASN A C 1
ATOM 611 O O . ASN A 1 73 ? 6.226 7.267 1.061 1.00 89.62 73 ASN A O 1
ATOM 615 N N . ARG A 1 74 ? 7.558 7.048 2.849 1.00 91.50 74 ARG A N 1
ATOM 616 C CA . ARG A 1 74 ? 8.764 6.725 2.074 1.00 91.50 74 ARG A CA 1
ATOM 617 C C . ARG A 1 74 ? 8.623 5.396 1.342 1.00 91.50 74 ARG A C 1
ATOM 619 O O . ARG A 1 74 ? 8.936 5.327 0.155 1.00 91.50 74 ARG A O 1
ATOM 626 N N . ILE A 1 75 ? 8.105 4.364 2.012 1.00 91.88 75 ILE A N 1
ATOM 627 C CA . ILE A 1 75 ? 7.819 3.066 1.384 1.00 91.88 75 ILE A CA 1
ATOM 628 C C . ILE A 1 75 ? 6.823 3.244 0.235 1.00 91.88 75 ILE A C 1
ATOM 630 O O . ILE A 1 75 ? 7.083 2.772 -0.872 1.00 91.88 75 ILE A O 1
ATOM 634 N N . GLN A 1 76 ? 5.725 3.966 0.466 1.00 92.19 76 GLN A N 1
ATOM 635 C CA . GLN A 1 76 ? 4.729 4.257 -0.565 1.00 92.19 76 GLN A CA 1
ATOM 636 C C . GLN A 1 76 ? 5.351 4.973 -1.769 1.00 92.19 76 GLN A C 1
ATOM 638 O O . GLN A 1 76 ? 5.095 4.584 -2.906 1.00 92.19 76 GLN A O 1
ATOM 643 N N . THR A 1 77 ? 6.196 5.977 -1.528 1.00 93.62 77 THR A N 1
ATOM 644 C CA . THR A 1 77 ? 6.857 6.758 -2.584 1.00 93.62 77 THR A CA 1
ATOM 645 C C . THR A 1 77 ? 7.773 5.880 -3.434 1.00 93.62 77 THR A C 1
ATOM 647 O O . THR A 1 77 ? 7.695 5.918 -4.660 1.00 93.62 77 THR A O 1
ATOM 650 N N . ILE A 1 78 ? 8.594 5.036 -2.802 1.00 92.44 78 ILE A N 1
ATOM 651 C CA . ILE A 1 78 ? 9.485 4.100 -3.503 1.00 92.44 78 ILE A CA 1
ATOM 652 C C . ILE A 1 78 ? 8.673 3.101 -4.329 1.00 92.44 78 ILE A C 1
ATOM 654 O O . ILE A 1 78 ? 8.979 2.880 -5.497 1.00 92.44 78 ILE A O 1
ATOM 658 N N . ILE A 1 79 ? 7.622 2.515 -3.750 1.00 92.38 79 ILE A N 1
ATOM 659 C CA . ILE A 1 79 ? 6.742 1.576 -4.455 1.00 92.38 79 ILE A CA 1
ATOM 660 C C . ILE A 1 79 ? 6.085 2.255 -5.662 1.00 92.38 79 ILE A C 1
ATOM 662 O O . ILE A 1 79 ? 6.058 1.682 -6.749 1.00 92.38 79 ILE A O 1
ATOM 666 N N . TRP A 1 80 ? 5.604 3.488 -5.501 1.00 92.38 80 TRP A N 1
ATOM 667 C CA . TRP A 1 80 ? 5.008 4.253 -6.591 1.00 92.38 80 TRP A CA 1
ATOM 668 C C . TRP A 1 80 ? 6.026 4.552 -7.698 1.00 92.38 80 TRP A C 1
ATOM 670 O O . TRP A 1 80 ? 5.739 4.322 -8.870 1.00 92.38 80 TRP A O 1
ATOM 680 N N . MET A 1 81 ? 7.240 4.983 -7.349 1.00 91.19 81 MET A N 1
ATOM 681 C CA . MET A 1 81 ? 8.324 5.179 -8.317 1.00 91.19 81 MET A CA 1
ATOM 682 C C . MET A 1 81 ? 8.657 3.886 -9.070 1.00 91.19 81 MET A C 1
ATOM 684 O O . MET A 1 81 ? 8.819 3.921 -10.288 1.00 91.19 81 MET A O 1
ATOM 688 N N . LEU A 1 82 ? 8.720 2.743 -8.380 1.00 88.31 82 LEU A N 1
ATOM 689 C CA . LEU A 1 82 ? 8.972 1.440 -9.001 1.00 88.31 82 LEU A CA 1
ATOM 690 C C . LEU A 1 82 ? 7.868 1.063 -9.991 1.00 88.31 82 LEU A C 1
ATOM 692 O O . LEU A 1 82 ? 8.182 0.688 -11.117 1.00 88.31 82 LEU A O 1
ATOM 696 N N . TYR A 1 83 ? 6.597 1.213 -9.614 1.00 88.06 83 TYR A N 1
ATOM 697 C CA . TYR A 1 83 ? 5.476 0.922 -10.512 1.00 88.06 83 TYR A CA 1
ATOM 698 C C . TYR A 1 83 ? 5.444 1.827 -11.751 1.00 88.06 83 TYR A C 1
ATOM 700 O O . TYR A 1 83 ? 5.074 1.364 -12.821 1.00 88.06 83 TYR A O 1
ATOM 708 N N . ASN A 1 84 ? 5.848 3.096 -11.635 1.00 86.44 84 ASN A N 1
ATOM 709 C CA . ASN A 1 84 ? 5.843 4.023 -12.774 1.00 86.44 84 ASN A CA 1
ATOM 710 C C . ASN A 1 84 ? 7.080 3.899 -13.679 1.00 86.44 84 ASN A C 1
ATOM 712 O O . ASN A 1 84 ? 7.007 4.225 -14.860 1.00 86.44 84 ASN A O 1
ATOM 716 N N . SER A 1 85 ? 8.228 3.480 -13.137 1.00 82.88 85 SER A N 1
ATOM 717 C CA . SER A 1 85 ? 9.500 3.433 -13.881 1.00 82.88 85 SER A CA 1
ATOM 718 C C . SER A 1 85 ? 9.867 2.047 -14.414 1.00 82.88 85 SER A C 1
ATOM 720 O O . SER A 1 85 ? 10.793 1.928 -15.216 1.00 82.88 85 SER A O 1
ATOM 722 N N . THR A 1 86 ? 9.166 0.994 -13.988 1.00 85.38 86 THR A N 1
ATOM 723 C CA . THR A 1 86 ? 9.480 -0.399 -14.336 1.00 85.38 86 THR A CA 1
ATOM 724 C C . THR A 1 86 ? 8.234 -1.162 -14.789 1.00 85.38 86 THR A C 1
ATOM 726 O O . THR A 1 86 ? 7.115 -0.705 -14.600 1.00 85.38 86 THR A O 1
ATOM 729 N N . GLY A 1 87 ? 8.419 -2.365 -15.342 1.00 84.81 87 GLY A N 1
ATOM 730 C CA . GLY A 1 87 ? 7.324 -3.295 -15.653 1.00 84.81 87 GLY A CA 1
ATOM 731 C C . GLY A 1 87 ? 6.877 -4.169 -14.471 1.00 84.81 87 GLY A C 1
ATOM 732 O O . GLY A 1 87 ? 6.298 -5.235 -14.692 1.00 84.81 87 GLY A O 1
ATOM 733 N N . ILE A 1 88 ? 7.214 -3.799 -13.229 1.00 89.94 88 ILE A N 1
ATOM 734 C CA . ILE A 1 88 ? 6.756 -4.506 -12.026 1.00 89.94 88 ILE A CA 1
ATOM 735 C C . ILE A 1 88 ? 5.251 -4.272 -11.884 1.00 89.94 88 ILE A C 1
ATOM 737 O O . ILE A 1 88 ? 4.803 -3.138 -11.948 1.00 89.94 88 ILE A O 1
ATOM 741 N N . PHE A 1 89 ? 4.472 -5.326 -11.647 1.00 88.88 89 PHE A N 1
ATOM 742 C CA . PHE A 1 89 ? 3.029 -5.209 -11.379 1.00 88.88 89 PHE A CA 1
ATOM 743 C C . PHE A 1 89 ? 2.617 -5.814 -10.032 1.00 88.88 89 PHE A C 1
ATOM 745 O O . PHE A 1 89 ? 1.486 -5.626 -9.585 1.00 88.88 89 PHE A O 1
ATOM 752 N N . LYS A 1 90 ? 3.521 -6.540 -9.360 1.00 91.06 90 LYS A N 1
ATOM 753 C CA . LYS A 1 90 ? 3.280 -7.066 -8.013 1.00 91.06 90 LYS A CA 1
ATOM 754 C C . LYS A 1 90 ? 4.573 -7.149 -7.212 1.00 91.06 90 LYS A C 1
ATOM 756 O O . LYS A 1 90 ? 5.610 -7.547 -7.737 1.00 91.06 90 LYS A O 1
ATOM 761 N N . ILE A 1 91 ? 4.484 -6.817 -5.927 1.00 90.88 91 ILE A N 1
ATOM 762 C CA . ILE A 1 91 ? 5.588 -6.891 -4.968 1.00 90.88 91 ILE A CA 1
ATOM 763 C C . ILE A 1 91 ? 5.111 -7.693 -3.757 1.00 90.88 91 ILE A C 1
ATOM 765 O O . ILE A 1 91 ? 4.098 -7.351 -3.150 1.00 90.88 91 ILE A O 1
ATOM 769 N N . PH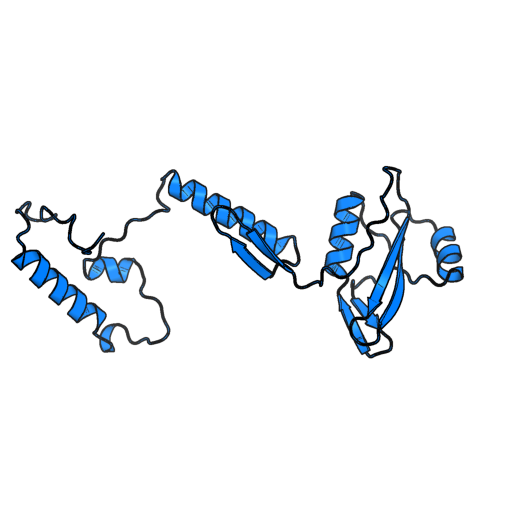E A 1 92 ? 5.851 -8.735 -3.392 1.00 90.75 92 PHE A N 1
ATOM 770 C CA . PHE A 1 92 ? 5.708 -9.438 -2.121 1.00 90.75 92 PHE A CA 1
ATOM 771 C C . PHE A 1 92 ? 6.925 -9.105 -1.271 1.00 90.75 92 PHE A C 1
ATOM 773 O O . PHE A 1 92 ? 8.045 -9.414 -1.665 1.00 90.75 92 PHE A O 1
ATOM 780 N N . ALA A 1 93 ? 6.723 -8.455 -0.131 1.00 89.19 93 ALA A N 1
ATOM 781 C CA . ALA A 1 93 ? 7.812 -8.046 0.743 1.00 89.19 93 ALA A CA 1
ATOM 782 C C . ALA A 1 93 ? 7.532 -8.483 2.182 1.00 89.19 93 ALA A C 1
ATOM 784 O O . ALA A 1 93 ? 6.463 -8.206 2.727 1.00 89.19 93 ALA A O 1
ATOM 785 N N . THR A 1 94 ? 8.510 -9.144 2.789 1.00 89.50 94 THR A N 1
ATOM 786 C CA . THR A 1 94 ? 8.608 -9.391 4.228 1.00 89.50 94 THR A CA 1
ATOM 787 C C . THR A 1 94 ? 9.801 -8.608 4.783 1.00 89.50 94 THR A C 1
ATOM 789 O O . THR A 1 94 ? 10.460 -7.856 4.061 1.00 89.50 94 THR A O 1
ATOM 792 N N . GLU A 1 95 ? 10.097 -8.768 6.072 1.00 85.31 95 GLU A N 1
ATOM 793 C CA . GLU A 1 95 ? 11.293 -8.181 6.689 1.00 85.31 95 GLU A CA 1
ATOM 794 C C . GLU A 1 95 ? 12.589 -8.612 5.975 1.00 85.31 95 GLU A C 1
ATOM 796 O O . GLU A 1 95 ? 13.516 -7.816 5.836 1.00 85.31 95 GLU A O 1
ATOM 801 N N . ARG A 1 96 ? 12.645 -9.862 5.499 1.00 84.19 96 ARG A N 1
ATOM 802 C CA . ARG A 1 96 ? 13.875 -10.484 4.983 1.00 84.19 96 ARG A CA 1
ATOM 803 C C . ARG A 1 96 ? 13.869 -10.686 3.477 1.00 84.19 96 ARG A C 1
ATOM 805 O O . ARG A 1 96 ? 14.924 -10.665 2.853 1.00 84.19 96 ARG A O 1
ATOM 812 N N . GLU A 1 97 ? 12.695 -10.881 2.891 1.00 89.25 97 GLU A N 1
ATOM 813 C CA . GLU A 1 97 ? 12.563 -11.340 1.512 1.00 89.25 97 GLU A CA 1
ATOM 814 C C . GLU A 1 97 ? 11.700 -10.387 0.697 1.00 89.25 97 GLU A C 1
ATOM 816 O O . GLU A 1 97 ? 10.709 -9.842 1.186 1.00 89.25 97 GLU A O 1
ATOM 821 N N . LYS A 1 98 ? 12.081 -10.178 -0.565 1.00 88.88 98 LYS A N 1
ATOM 822 C CA . LYS A 1 98 ? 11.342 -9.339 -1.511 1.00 88.88 98 LYS A CA 1
ATOM 823 C C . LYS A 1 98 ? 11.287 -10.039 -2.862 1.00 88.88 98 LYS A C 1
ATOM 825 O O . LYS A 1 98 ? 12.323 -10.272 -3.479 1.00 88.88 98 LYS A O 1
ATOM 830 N N . ILE A 1 99 ? 10.083 -10.365 -3.312 1.00 87.06 99 ILE A N 1
ATOM 831 C CA . ILE A 1 99 ? 9.807 -11.011 -4.595 1.00 87.06 99 ILE A CA 1
ATOM 832 C C . ILE A 1 99 ? 9.035 -10.018 -5.460 1.00 87.06 99 ILE A C 1
ATOM 834 O O . ILE A 1 99 ? 8.037 -9.443 -5.026 1.00 87.06 99 ILE A O 1
ATOM 838 N N . PHE A 1 100 ? 9.486 -9.834 -6.697 1.00 88.75 100 PHE A N 1
ATOM 839 C CA . PHE A 1 100 ? 8.887 -8.913 -7.658 1.00 88.75 100 PHE A CA 1
ATOM 840 C C . PHE A 1 100 ? 8.342 -9.712 -8.839 1.00 88.75 100 PHE A C 1
ATOM 842 O O . PHE A 1 100 ? 9.065 -10.519 -9.420 1.00 88.75 100 PHE A O 1
ATOM 849 N N . ALA A 1 101 ? 7.079 -9.488 -9.198 1.00 86.25 101 ALA A N 1
ATOM 850 C CA . ALA A 1 101 ? 6.510 -10.000 -10.437 1.00 86.25 101 ALA A CA 1
ATOM 851 C C . ALA A 1 101 ? 6.569 -8.901 -11.500 1.00 86.25 101 ALA A C 1
ATOM 853 O O . ALA A 1 101 ? 6.022 -7.808 -11.309 1.00 86.25 101 ALA A O 1
ATOM 854 N N . THR A 1 102 ? 7.240 -9.199 -12.607 1.00 82.00 102 THR A N 1
ATOM 855 C CA . THR A 1 102 ? 7.390 -8.316 -13.765 1.00 82.00 102 THR A CA 1
ATOM 856 C C . THR A 1 102 ? 6.597 -8.861 -14.939 1.00 82.00 102 THR A C 1
ATOM 858 O O . THR A 1 102 ? 6.531 -10.073 -15.133 1.00 82.00 102 THR A O 1
ATOM 861 N N . ALA A 1 103 ? 5.977 -7.973 -15.716 1.00 71.44 103 ALA A N 1
ATOM 862 C CA . ALA A 1 103 ? 5.186 -8.360 -16.886 1.00 71.44 103 ALA A CA 1
ATOM 863 C C . ALA A 1 103 ? 6.057 -8.928 -18.019 1.00 71.44 103 ALA A C 1
ATOM 865 O O . ALA A 1 103 ? 5.569 -9.682 -18.852 1.00 71.44 103 ALA A O 1
ATOM 866 N N . THR A 1 104 ? 7.354 -8.611 -18.023 1.00 63.34 104 THR A N 1
ATOM 867 C CA . THR A 1 104 ? 8.332 -9.216 -18.922 1.00 63.34 104 THR A CA 1
ATOM 868 C C . THR A 1 104 ? 8.926 -10.476 -18.288 1.00 63.34 104 THR A C 1
ATOM 870 O O . THR A 1 104 ? 9.409 -10.422 -17.146 1.00 63.34 104 THR A O 1
ATOM 873 N N . PRO A 1 105 ? 8.930 -11.622 -18.991 1.00 51.31 105 PRO A N 1
ATOM 874 C CA . PRO A 1 105 ? 9.629 -12.792 -18.499 1.00 51.31 105 PRO A CA 1
ATOM 875 C C . PRO A 1 105 ? 11.133 -12.519 -18.470 1.00 51.31 105 PRO A C 1
ATOM 877 O O . PRO A 1 105 ? 11.737 -12.085 -19.448 1.00 51.31 105 PRO A O 1
ATOM 880 N N . ILE A 1 106 ? 11.765 -12.867 -17.348 1.00 46.28 106 ILE A N 1
ATOM 881 C CA . ILE A 1 106 ? 13.227 -12.868 -17.123 1.00 46.28 106 ILE A CA 1
ATOM 882 C C . ILE A 1 106 ? 13.926 -13.943 -17.995 1.00 46.28 106 ILE A C 1
ATOM 884 O O . ILE A 1 106 ? 15.080 -14.316 -17.778 1.00 46.28 106 ILE A O 1
ATOM 888 N N . SER A 1 107 ? 13.252 -14.460 -19.025 1.00 43.31 107 SER A N 1
ATOM 889 C CA . SER A 1 107 ? 13.821 -15.453 -19.918 1.00 43.31 107 SER A CA 1
ATOM 890 C C . SER A 1 107 ? 14.772 -14.776 -20.903 1.00 43.31 107 SER A C 1
ATOM 892 O O . SER A 1 107 ? 14.403 -14.310 -21.972 1.00 43.31 107 SER A O 1
ATOM 894 N N . GLN A 1 108 ? 16.043 -14.784 -20.504 1.00 44.91 108 GLN A N 1
ATOM 895 C CA . GLN A 1 108 ? 17.200 -14.793 -21.392 1.00 44.91 108 GLN A CA 1
ATOM 896 C C . GLN A 1 108 ? 17.509 -13.493 -22.142 1.00 44.91 108 GLN A C 1
ATOM 898 O O . GLN A 1 108 ? 17.843 -13.517 -23.324 1.00 44.91 108 GLN A O 1
ATOM 903 N N . VAL A 1 109 ? 17.655 -12.380 -21.421 1.00 41.38 109 VAL A N 1
ATOM 904 C CA . VAL A 1 109 ? 18.782 -11.508 -21.782 1.00 41.38 109 VAL A CA 1
ATOM 905 C C . VAL A 1 109 ? 20.037 -12.250 -21.327 1.00 41.38 109 VAL A C 1
ATOM 907 O O . VAL A 1 109 ? 20.420 -12.175 -20.157 1.00 41.38 109 VAL A O 1
ATOM 910 N N . LYS A 1 110 ? 20.674 -13.020 -22.224 1.00 37.06 110 LYS A N 1
ATOM 911 C CA . LYS A 1 110 ? 22.081 -13.391 -22.027 1.00 37.06 110 LYS A CA 1
ATOM 912 C C . LYS A 1 110 ? 22.821 -12.073 -21.823 1.00 37.06 110 LYS A C 1
ATOM 914 O O . LYS A 1 110 ? 23.010 -11.311 -22.767 1.00 37.06 110 LYS A O 1
ATOM 919 N N . LYS A 1 111 ? 23.180 -11.772 -20.574 1.00 39.28 111 LYS A N 1
ATOM 920 C CA . LYS A 1 111 ? 24.049 -10.649 -20.239 1.00 39.28 111 LYS A CA 1
ATOM 921 C C . LYS A 1 111 ? 25.418 -10.979 -20.820 1.00 39.28 111 LYS A C 1
ATOM 923 O O . LYS A 1 111 ? 26.254 -11.563 -20.140 1.00 39.28 111 LYS A O 1
ATOM 928 N N . THR A 1 112 ? 25.651 -10.641 -22.083 1.00 38.66 112 THR A N 1
ATOM 929 C CA . THR A 1 112 ? 27.025 -10.469 -22.541 1.00 38.66 112 THR A CA 1
ATOM 930 C C . THR A 1 112 ? 27.618 -9.368 -21.658 1.00 38.66 112 THR A C 1
ATOM 932 O O . THR A 1 112 ? 26.960 -8.338 -21.483 1.00 38.66 112 THR A O 1
ATOM 935 N N . PRO A 1 113 ? 28.790 -9.566 -21.032 1.00 33.16 113 PRO A N 1
ATOM 936 C CA . PRO A 1 113 ? 29.404 -8.535 -20.209 1.00 33.16 113 PRO A CA 1
ATOM 937 C C . PRO A 1 113 ? 29.687 -7.317 -21.093 1.00 33.16 113 PRO A C 1
ATOM 939 O O . PRO A 1 113 ? 30.581 -7.332 -21.939 1.00 33.16 113 PRO A O 1
ATOM 942 N N . LEU A 1 114 ? 28.870 -6.276 -20.941 1.00 44.12 114 LEU A N 1
ATOM 943 C CA . LEU A 1 114 ? 29.012 -5.033 -21.686 1.00 44.12 114 LEU A CA 1
ATOM 944 C C . LEU A 1 114 ? 30.211 -4.280 -21.104 1.00 44.12 114 LEU A C 1
ATOM 946 O O . LEU A 1 114 ? 30.175 -3.782 -19.979 1.00 44.12 114 LEU A O 1
ATOM 950 N N . ARG A 1 115 ? 31.305 -4.258 -21.871 1.00 40.66 115 ARG A N 1
ATOM 951 C CA . ARG A 1 115 ? 32.490 -3.439 -21.600 1.00 40.66 115 ARG A CA 1
ATOM 952 C C . ARG A 1 115 ? 32.090 -1.960 -21.624 1.00 40.66 115 ARG A C 1
ATOM 954 O O . ARG A 1 115 ? 31.371 -1.530 -22.520 1.00 40.66 115 ARG A O 1
ATOM 961 N N . HIS A 1 116 ? 32.588 -1.190 -20.657 1.00 37.84 116 HIS A N 1
ATOM 962 C CA . HIS A 1 116 ? 32.417 0.262 -20.548 1.00 37.84 116 HIS A CA 1
ATOM 963 C C . HIS A 1 116 ? 33.166 1.005 -21.675 1.00 37.84 116 HIS A C 1
ATOM 965 O O . HIS A 1 116 ? 34.213 1.606 -21.451 1.00 37.84 116 HIS A O 1
ATOM 971 N N . GLY A 1 117 ? 32.643 0.952 -22.898 1.00 45.12 117 GLY A N 1
ATOM 972 C CA . GLY A 1 117 ? 33.053 1.790 -24.026 1.00 45.12 117 GLY A CA 1
ATOM 973 C C . GLY A 1 117 ? 31.853 2.572 -24.555 1.00 45.12 117 GLY A C 1
ATOM 974 O O . GLY A 1 117 ? 30.720 2.130 -24.387 1.00 45.12 117 GLY A O 1
ATOM 975 N N . LYS A 1 118 ? 32.077 3.740 -25.171 1.00 46.94 118 LYS A N 1
ATOM 976 C CA . LYS A 1 118 ? 31.024 4.503 -25.866 1.00 46.94 118 LYS A CA 1
ATOM 977 C C . LYS A 1 118 ? 30.364 3.581 -26.900 1.00 46.94 118 LYS A C 1
ATOM 979 O O . LYS A 1 118 ? 30.977 3.258 -27.910 1.00 46.94 118 LYS A O 1
ATOM 984 N N . MET A 1 119 ? 29.161 3.096 -26.604 1.00 56.59 119 MET A N 1
ATOM 985 C CA . MET A 1 119 ? 28.407 2.253 -27.524 1.00 56.59 119 MET A CA 1
ATOM 986 C C . MET A 1 119 ? 27.569 3.159 -28.413 1.00 56.59 119 MET A C 1
ATOM 988 O O . MET A 1 119 ? 26.602 3.764 -27.957 1.00 56.59 119 MET A O 1
ATOM 992 N N . ASP A 1 120 ? 27.950 3.251 -29.681 1.00 66.00 120 ASP A N 1
ATOM 993 C CA . ASP A 1 120 ? 27.185 4.002 -30.679 1.00 66.00 120 ASP A CA 1
ATOM 994 C C . ASP A 1 120 ? 25.997 3.179 -31.211 1.00 66.00 120 ASP A C 1
ATOM 996 O O . ASP A 1 120 ? 25.028 3.740 -31.729 1.00 66.00 120 ASP A O 1
ATOM 1000 N N . VAL A 1 121 ? 26.041 1.852 -31.008 1.00 68.38 121 VAL A N 1
ATOM 1001 C CA . VAL A 1 121 ? 25.022 0.877 -31.418 1.00 68.38 121 VAL A CA 1
ATOM 1002 C C . VAL A 1 121 ? 24.876 -0.238 -30.378 1.00 68.38 121 VAL A C 1
ATOM 1004 O O . VAL A 1 121 ? 25.869 -0.749 -29.860 1.00 68.38 121 VAL A O 1
ATOM 1007 N N . VAL A 1 122 ? 23.641 -0.663 -30.113 1.00 74.38 122 VAL A N 1
ATOM 1008 C CA . VAL A 1 122 ? 23.293 -1.841 -29.305 1.00 74.38 122 VAL A CA 1
ATOM 1009 C C . VAL A 1 122 ? 22.585 -2.866 -30.190 1.00 74.38 122 VAL A C 1
ATOM 1011 O O . VAL A 1 122 ? 21.598 -2.540 -30.842 1.00 74.38 122 VAL A O 1
ATOM 1014 N N . LYS A 1 123 ? 23.085 -4.110 -30.204 1.00 75.69 123 LYS A N 1
ATOM 1015 C CA . LYS A 1 123 ? 22.460 -5.263 -30.876 1.00 75.69 123 LYS A CA 1
ATOM 1016 C C . LYS A 1 123 ? 21.694 -6.094 -29.840 1.00 75.69 123 LYS A C 1
ATOM 1018 O O . LYS A 1 123 ? 22.241 -6.415 -28.787 1.00 75.69 123 LYS A O 1
ATOM 1023 N N . ILE A 1 124 ? 20.451 -6.451 -30.139 1.00 74.88 124 ILE A N 1
ATOM 1024 C CA . ILE A 1 124 ? 19.523 -7.171 -29.261 1.00 74.88 124 ILE A CA 1
ATOM 1025 C C . ILE A 1 124 ? 18.989 -8.376 -30.034 1.00 74.88 124 ILE A C 1
ATOM 1027 O O . ILE A 1 124 ? 18.683 -8.278 -31.220 1.00 74.88 124 ILE A O 1
ATOM 1031 N N . GLN A 1 125 ? 18.871 -9.517 -29.367 1.00 75.62 125 GLN A N 1
ATOM 1032 C CA . GLN A 1 125 ? 18.194 -10.690 -29.908 1.00 75.62 125 GLN A CA 1
ATOM 1033 C C . GLN A 1 125 ? 17.028 -11.022 -28.989 1.00 75.62 125 GLN A C 1
ATOM 1035 O O . GLN A 1 125 ? 17.227 -11.197 -27.788 1.00 75.62 125 GLN A O 1
ATOM 1040 N N . ILE A 1 126 ? 15.823 -11.066 -29.545 1.00 73.69 126 ILE A N 1
ATOM 1041 C CA . ILE A 1 126 ? 14.585 -11.288 -28.802 1.00 73.69 126 ILE A CA 1
ATOM 1042 C C . ILE A 1 126 ? 13.917 -12.524 -29.372 1.00 73.69 126 ILE A C 1
ATOM 1044 O O . ILE A 1 126 ? 13.640 -12.594 -30.566 1.00 73.69 126 ILE A O 1
ATOM 1048 N N . LYS A 1 127 ? 13.666 -13.505 -28.512 1.00 75.69 127 LYS A N 1
ATOM 1049 C CA . LYS A 1 127 ? 12.961 -14.725 -28.885 1.00 75.69 127 LYS A CA 1
ATOM 1050 C C . LYS A 1 127 ? 11.458 -14.518 -28.714 1.00 75.69 127 LYS A C 1
ATOM 1052 O O . LYS A 1 127 ? 11.024 -14.100 -27.644 1.00 75.69 127 LYS A O 1
ATOM 1057 N N . CYS A 1 128 ? 10.673 -14.837 -29.736 1.00 73.38 128 CYS A N 1
ATOM 1058 C CA . CYS A 1 128 ? 9.220 -14.822 -29.644 1.00 73.38 128 CYS A CA 1
ATOM 1059 C C . CYS A 1 128 ? 8.727 -15.922 -28.695 1.00 73.38 128 CYS A C 1
ATOM 1061 O O . CYS A 1 128 ? 9.135 -17.079 -28.791 1.00 73.38 128 CYS A O 1
ATOM 1063 N N . GLU A 1 129 ? 7.809 -15.572 -27.800 1.00 71.75 129 GLU A N 1
ATOM 1064 C CA . GLU A 1 129 ? 7.252 -16.496 -26.806 1.00 71.75 129 GLU A CA 1
ATOM 1065 C C . GLU A 1 129 ? 6.278 -17.510 -27.413 1.00 71.75 129 GLU A C 1
ATOM 1067 O O . GLU A 1 129 ? 6.161 -18.620 -26.901 1.00 71.75 129 GLU A O 1
ATOM 1072 N N . LYS A 1 130 ? 5.595 -17.151 -28.509 1.00 71.75 130 LYS A N 1
ATOM 1073 C CA . LYS A 1 130 ? 4.601 -18.023 -29.151 1.00 71.75 130 LYS A CA 1
ATOM 1074 C C . LYS A 1 130 ? 5.204 -19.021 -30.133 1.00 71.75 130 LYS A C 1
ATOM 1076 O O . LYS A 1 130 ? 4.842 -20.190 -30.092 1.00 71.75 130 LYS A O 1
ATOM 1081 N N . CYS A 1 131 ? 6.089 -18.574 -31.022 1.00 75.38 131 CYS A N 1
ATOM 1082 C CA . CYS A 1 131 ? 6.656 -19.430 -32.072 1.00 75.38 131 CYS A CA 1
ATOM 1083 C C . CYS A 1 131 ? 8.136 -19.773 -31.863 1.00 75.38 131 CYS A C 1
ATOM 1085 O O . CYS A 1 131 ? 8.650 -20.668 -32.523 1.00 75.38 131 CYS A O 1
ATOM 1087 N N . GLY A 1 132 ? 8.833 -19.089 -30.950 1.00 74.25 132 GLY A N 1
ATOM 1088 C CA . GLY A 1 132 ? 10.259 -19.308 -30.712 1.00 74.25 132 GLY A CA 1
ATOM 1089 C C . GLY A 1 132 ? 11.201 -18.646 -31.722 1.00 74.25 132 GLY A C 1
ATOM 1090 O O . GLY A 1 132 ? 12.411 -18.810 -31.562 1.00 74.25 132 GLY A O 1
ATOM 1091 N N . GLU A 1 133 ? 10.676 -17.898 -32.699 1.00 77.38 133 GLU A N 1
ATOM 1092 C CA . GLU A 1 133 ? 11.457 -17.180 -33.716 1.00 77.38 133 GLU A CA 1
ATOM 1093 C C . GLU A 1 133 ? 12.382 -16.129 -33.083 1.00 77.38 133 GLU A C 1
ATOM 1095 O O . GLU A 1 133 ? 12.007 -15.473 -32.105 1.00 77.38 133 GLU A O 1
ATOM 1100 N N . ILE A 1 134 ? 13.601 -15.968 -33.609 1.00 77.94 134 ILE A N 1
ATOM 1101 C CA . ILE A 1 134 ? 14.608 -15.067 -33.030 1.00 77.94 134 ILE A CA 1
ATOM 1102 C C . ILE A 1 134 ? 14.681 -13.784 -33.853 1.00 77.94 134 ILE A C 1
ATOM 1104 O O . ILE A 1 134 ? 15.296 -13.729 -34.915 1.00 77.94 134 ILE A O 1
ATOM 1108 N N . HIS A 1 135 ? 14.142 -12.704 -33.299 1.00 77.88 135 HIS A N 1
ATOM 1109 C CA . HIS A 1 135 ? 14.223 -11.378 -33.889 1.00 77.88 135 HIS A CA 1
ATOM 1110 C C . HIS A 1 135 ? 15.532 -10.687 -33.506 1.00 77.88 135 HIS A C 1
ATOM 1112 O O . HIS A 1 135 ? 15.830 -10.474 -32.327 1.00 77.88 135 HIS A O 1
ATOM 1118 N N . LYS A 1 136 ? 16.315 -10.304 -34.514 1.00 78.69 136 LYS A N 1
ATOM 1119 C CA . LYS A 1 136 ? 17.551 -9.532 -34.359 1.00 78.69 136 LYS A CA 1
ATOM 1120 C C . LYS A 1 136 ? 17.243 -8.048 -34.556 1.00 78.69 136 LYS A C 1
ATOM 1122 O O . LYS A 1 136 ? 16.898 -7.635 -35.658 1.00 78.69 136 LYS A O 1
ATOM 1127 N N . ILE A 1 137 ? 17.375 -7.251 -33.499 1.00 81.81 137 ILE A N 1
ATOM 1128 C CA . ILE A 1 137 ? 17.054 -5.817 -33.494 1.00 81.81 137 ILE A CA 1
ATOM 1129 C C . ILE A 1 137 ? 18.306 -5.013 -33.153 1.00 81.81 137 ILE A C 1
ATOM 1131 O O . ILE A 1 137 ? 19.116 -5.447 -32.333 1.00 81.81 137 ILE A O 1
ATOM 1135 N N . TYR A 1 138 ? 18.475 -3.832 -33.742 1.00 79.50 138 TYR A N 1
ATOM 1136 C CA . TYR A 1 138 ? 19.516 -2.891 -33.335 1.00 79.50 138 TYR A CA 1
ATOM 1137 C C . TYR A 1 138 ? 18.949 -1.515 -32.972 1.00 79.50 138 TYR A C 1
ATOM 1139 O O . TYR A 1 138 ? 17.968 -1.047 -33.548 1.00 79.50 138 TYR A O 1
ATOM 1147 N N . ALA A 1 139 ? 19.594 -0.859 -32.010 1.00 77.31 139 ALA A N 1
ATOM 1148 C CA . ALA A 1 139 ? 19.322 0.513 -31.601 1.00 77.31 139 ALA A CA 1
ATOM 1149 C C . ALA A 1 139 ? 20.588 1.357 -31.783 1.00 77.31 139 ALA A C 1
ATOM 1151 O O . ALA A 1 139 ? 21.659 0.975 -31.303 1.00 77.31 139 ALA A O 1
ATOM 1152 N N . LYS A 1 140 ? 20.473 2.498 -32.469 1.00 76.44 140 LYS A N 1
ATOM 1153 C CA . LYS A 1 140 ? 21.573 3.449 -32.691 1.00 76.44 140 LYS A CA 1
ATOM 1154 C C . LYS A 1 140 ? 21.405 4.690 -31.816 1.00 76.44 140 LYS A C 1
ATOM 1156 O O . LYS A 1 140 ? 20.286 5.125 -31.549 1.00 76.44 140 LYS A O 1
ATOM 1161 N N . PHE A 1 141 ? 22.525 5.278 -31.405 1.00 68.31 141 PHE A N 1
ATOM 1162 C CA . PHE A 1 141 ? 22.562 6.527 -30.628 1.00 68.31 141 PHE A CA 1
ATOM 1163 C C . PHE A 1 141 ? 23.214 7.688 -31.387 1.00 68.31 141 PHE A C 1
ATOM 1165 O O . PHE A 1 141 ? 23.282 8.798 -30.863 1.00 68.31 141 PHE A O 1
ATOM 1172 N N . ILE A 1 142 ? 23.712 7.437 -32.602 1.00 68.94 142 ILE A N 1
ATOM 1173 C CA . ILE A 1 142 ? 24.333 8.431 -33.484 1.00 68.94 142 ILE A CA 1
ATOM 1174 C C . ILE A 1 142 ? 23.635 8.382 -34.850 1.00 68.94 142 ILE A C 1
ATOM 1176 O O . ILE A 1 142 ? 23.390 7.285 -35.361 1.00 68.94 142 ILE A O 1
ATOM 1180 N N . PRO A 1 143 ? 23.339 9.539 -35.471 1.00 62.94 143 PRO A N 1
ATOM 1181 C CA . PRO A 1 143 ? 22.843 9.596 -36.839 1.00 62.94 143 PRO A CA 1
ATOM 1182 C C . PRO A 1 143 ? 23.994 9.301 -37.813 1.00 62.94 143 PRO A C 1
ATOM 1184 O O . PRO A 1 143 ? 24.649 10.210 -38.314 1.00 62.94 143 PRO A O 1
ATOM 1187 N N . ASN A 1 144 ? 24.286 8.021 -38.050 1.00 67.50 144 ASN A N 1
ATOM 1188 C CA . ASN A 1 144 ? 25.245 7.600 -39.069 1.00 67.50 144 ASN A CA 1
ATOM 1189 C C . ASN A 1 144 ? 24.577 6.610 -40.042 1.00 67.50 144 ASN A C 1
ATOM 1191 O O . ASN A 1 144 ? 24.354 5.458 -39.666 1.00 67.50 144 ASN A O 1
ATOM 1195 N N . PRO A 1 145 ? 24.287 7.020 -41.290 1.00 63.28 145 PRO A N 1
ATOM 1196 C CA . PRO A 1 145 ? 23.551 6.203 -42.258 1.00 63.28 145 PRO A CA 1
ATOM 1197 C C . PRO A 1 145 ? 24.307 4.949 -42.725 1.00 63.28 145 PRO A C 1
ATOM 1199 O O . PRO A 1 145 ? 23.691 4.032 -43.261 1.00 63.28 145 PRO A O 1
ATOM 1202 N N . LYS A 1 146 ? 25.628 4.862 -42.501 1.00 64.31 146 LYS A N 1
ATOM 1203 C CA . LYS A 1 146 ? 26.409 3.650 -42.811 1.00 64.31 146 LYS A CA 1
ATOM 1204 C C . LYS A 1 146 ? 26.071 2.487 -41.872 1.00 64.31 146 LYS A C 1
ATOM 1206 O O . LYS A 1 146 ? 26.029 1.343 -42.302 1.00 64.31 146 LYS A O 1
ATOM 1211 N N . ILE A 1 147 ? 25.736 2.796 -40.617 1.00 61.41 147 ILE A N 1
ATOM 1212 C CA . ILE A 1 147 ? 25.380 1.801 -39.595 1.00 61.41 147 ILE A CA 1
ATOM 1213 C C . ILE A 1 147 ? 24.089 1.069 -39.971 1.00 61.41 147 ILE A C 1
ATOM 1215 O O . ILE A 1 147 ? 23.992 -0.142 -39.788 1.00 61.41 147 ILE A O 1
ATOM 1219 N N . ASP A 1 148 ? 23.113 1.794 -40.520 1.00 61.88 148 ASP A N 1
ATOM 1220 C CA . ASP A 1 148 ? 21.849 1.200 -40.953 1.00 61.88 148 ASP A CA 1
ATOM 1221 C C . ASP A 1 148 ? 22.062 0.237 -42.130 1.00 61.88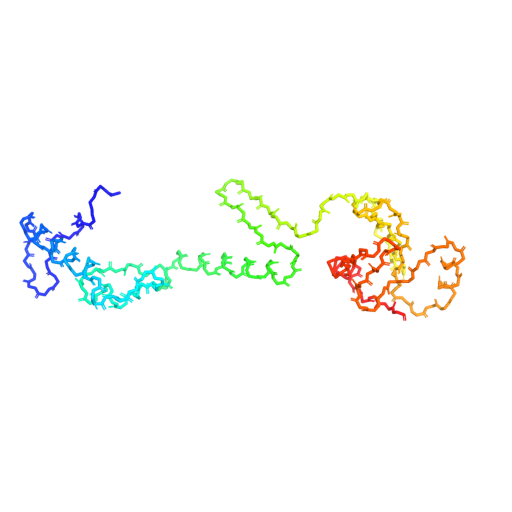 148 ASP A C 1
ATOM 1223 O O . ASP A 1 148 ? 21.514 -0.861 -42.134 1.00 61.88 148 ASP A O 1
ATOM 1227 N N . GLN A 1 149 ? 22.912 0.607 -43.093 1.00 62.31 149 GLN A N 1
ATOM 1228 C CA . GLN A 1 149 ? 23.192 -0.225 -44.267 1.00 62.31 149 GLN A CA 1
ATOM 1229 C C . GLN A 1 149 ? 23.981 -1.492 -43.922 1.00 62.31 149 GLN A C 1
ATOM 1231 O O . GLN A 1 149 ? 23.691 -2.555 -44.470 1.00 62.31 149 GLN A O 1
ATOM 1236 N N . ASP A 1 150 ? 24.953 -1.403 -43.014 1.00 68.19 150 ASP A N 1
ATOM 1237 C CA . ASP A 1 150 ? 25.775 -2.550 -42.620 1.00 68.19 150 ASP A CA 1
ATOM 1238 C C . ASP A 1 150 ? 24.972 -3.551 -41.773 1.00 68.19 150 ASP A C 1
ATOM 1240 O O . ASP A 1 150 ? 25.062 -4.762 -41.975 1.00 68.19 150 ASP A O 1
ATOM 1244 N N . LEU A 1 151 ? 24.107 -3.065 -40.878 1.00 66.69 151 LEU A N 1
ATOM 1245 C CA . LEU A 1 151 ? 23.316 -3.925 -39.991 1.00 66.69 151 LEU A CA 1
ATOM 1246 C C . LEU A 1 151 ? 22.076 -4.513 -40.662 1.00 66.69 151 LEU A C 1
ATOM 1248 O O . LEU A 1 151 ? 21.710 -5.648 -40.353 1.00 66.69 151 LEU A O 1
ATOM 1252 N N . GLN A 1 152 ? 21.473 -3.804 -41.620 1.00 65.56 152 GLN A N 1
ATOM 1253 C CA . GLN A 1 152 ? 20.421 -4.378 -42.462 1.00 65.56 152 GLN A CA 1
ATOM 1254 C C . GLN A 1 152 ? 20.971 -5.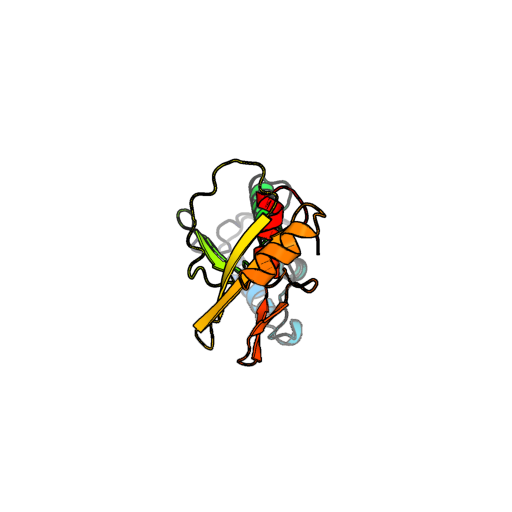495 -43.359 1.00 65.56 152 GLN A C 1
ATOM 1256 O O . GLN A 1 152 ? 20.308 -6.516 -43.524 1.00 65.56 152 GLN A O 1
ATOM 1261 N N . LYS A 1 153 ? 22.210 -5.370 -43.863 1.00 66.88 153 LYS A N 1
ATOM 1262 C CA . LYS A 1 153 ? 22.894 -6.453 -44.598 1.00 66.88 153 LYS A CA 1
ATOM 1263 C C . LYS A 1 153 ? 23.200 -7.670 -43.720 1.00 66.88 153 LYS A C 1
ATOM 1265 O O . LYS A 1 153 ? 23.166 -8.793 -44.210 1.00 66.88 153 LYS A O 1
ATOM 1270 N N . GLU A 1 154 ? 23.451 -7.467 -42.427 1.00 62.84 154 GLU A N 1
ATOM 1271 C CA . GLU A 1 154 ? 23.599 -8.543 -41.432 1.00 62.84 154 GLU A CA 1
ATOM 1272 C C . GLU A 1 154 ? 22.253 -9.156 -40.974 1.00 62.84 154 GLU A C 1
ATOM 1274 O O . GLU A 1 154 ? 22.239 -10.085 -40.157 1.00 62.84 154 GLU A O 1
ATOM 1279 N N . GLY A 1 155 ? 21.118 -8.657 -41.483 1.00 68.00 155 GLY A N 1
ATOM 1280 C CA . GLY A 1 155 ? 19.777 -9.150 -41.159 1.00 68.00 155 GLY A CA 1
ATOM 1281 C C . GLY A 1 155 ? 19.213 -8.639 -39.829 1.00 68.00 155 GLY A C 1
ATOM 1282 O O . GLY A 1 155 ? 18.371 -9.309 -39.231 1.00 68.00 155 GLY A O 1
ATOM 1283 N N . PHE A 1 156 ? 19.683 -7.490 -39.329 1.00 72.81 156 PHE A N 1
ATOM 1284 C CA . PHE A 1 156 ? 19.090 -6.824 -38.168 1.00 72.81 156 PHE A CA 1
ATOM 1285 C C . PHE A 1 156 ? 18.032 -5.802 -38.594 1.00 72.81 156 PHE A C 1
ATOM 1287 O O . PHE A 1 156 ? 18.237 -5.008 -39.512 1.00 72.81 156 PHE A O 1
ATOM 1294 N N . VAL A 1 157 ? 16.923 -5.771 -37.860 1.00 75.62 157 VAL A N 1
ATOM 1295 C CA . VAL A 1 157 ? 15.854 -4.781 -38.027 1.00 75.62 157 VAL A CA 1
ATOM 1296 C C . VAL A 1 157 ? 16.100 -3.604 -37.082 1.00 75.62 157 VAL A C 1
ATOM 1298 O O . VAL A 1 157 ? 16.572 -3.784 -35.956 1.00 75.62 157 VAL A O 1
ATOM 1301 N N . SER A 1 158 ? 15.815 -2.382 -37.527 1.00 76.31 158 SER A N 1
ATOM 1302 C CA . SER A 1 158 ? 15.914 -1.203 -36.665 1.00 76.31 158 SER A CA 1
ATOM 1303 C C . SER A 1 158 ? 14.862 -1.244 -35.553 1.00 76.31 158 SER A C 1
ATOM 1305 O O . SER A 1 158 ? 13.791 -1.834 -35.697 1.00 76.31 158 SER A O 1
ATOM 1307 N N . PHE A 1 159 ? 15.169 -0.625 -34.414 1.00 78.19 159 PHE A N 1
ATOM 1308 C CA . PHE A 1 159 ? 14.230 -0.542 -33.298 1.00 78.19 159 PHE A CA 1
ATOM 1309 C C . PHE A 1 159 ? 12.942 0.202 -33.724 1.00 78.19 159 PHE A C 1
ATOM 1311 O O . PHE A 1 159 ? 13.040 1.346 -34.174 1.00 78.19 159 PHE A O 1
ATOM 1318 N N . PRO A 1 160 ? 11.737 -0.389 -33.585 1.00 75.38 160 PRO A N 1
ATOM 1319 C CA . PRO A 1 160 ? 10.488 0.255 -34.000 1.00 75.38 160 PRO A CA 1
ATOM 1320 C C . PRO A 1 160 ? 10.190 1.538 -33.212 1.00 75.38 160 PRO A C 1
ATOM 1322 O O . PRO A 1 160 ? 10.351 1.569 -31.990 1.00 75.38 160 PRO A O 1
ATOM 1325 N N . LYS A 1 161 ? 9.682 2.582 -33.886 1.00 71.62 161 LYS A N 1
ATOM 1326 C CA . LYS A 1 161 ? 9.300 3.863 -33.250 1.00 71.62 161 LYS A CA 1
ATOM 1327 C C . LYS A 1 161 ? 8.259 3.690 -32.146 1.00 71.62 161 LYS A C 1
ATOM 1329 O O . LYS A 1 161 ? 8.382 4.304 -31.087 1.00 71.62 161 LYS A O 1
ATOM 1334 N N . ASP A 1 162 ? 7.303 2.796 -32.377 1.00 72.31 162 ASP A N 1
ATOM 1335 C CA . ASP A 1 162 ? 6.197 2.521 -31.459 1.00 72.31 162 ASP A CA 1
ATOM 1336 C C . ASP A 1 162 ? 6.569 1.529 -30.349 1.00 72.31 162 ASP A C 1
ATOM 1338 O O . ASP A 1 162 ? 5.708 1.134 -29.571 1.00 72.31 162 ASP A O 1
ATOM 1342 N N . ALA A 1 163 ? 7.840 1.104 -30.282 1.00 71.25 163 ALA A N 1
ATOM 1343 C CA . ALA A 1 163 ? 8.339 0.084 -29.358 1.00 71.25 163 ALA A CA 1
ATOM 1344 C C . ALA A 1 163 ? 7.537 -1.232 -29.393 1.00 71.25 163 ALA A C 1
ATOM 1346 O O . ALA A 1 163 ? 7.573 -2.001 -28.443 1.00 71.25 163 ALA A O 1
ATOM 1347 N N . LYS A 1 164 ? 6.845 -1.515 -30.497 1.00 78.12 164 LYS A N 1
ATOM 1348 C CA . LYS A 1 164 ? 6.048 -2.725 -30.708 1.00 78.12 164 LYS A CA 1
ATOM 1349 C C . LYS A 1 164 ? 6.633 -3.499 -31.876 1.00 78.12 164 LYS A C 1
ATOM 1351 O O . LYS A 1 164 ? 6.827 -2.937 -32.954 1.00 78.12 164 LYS A O 1
ATOM 1356 N N . LEU A 1 165 ? 6.933 -4.776 -31.664 1.00 78.31 165 LEU A N 1
ATOM 1357 C CA . LEU A 1 165 ? 7.399 -5.678 -32.711 1.00 78.31 165 LEU A CA 1
ATOM 1358 C C . LEU A 1 165 ? 6.344 -6.750 -32.956 1.00 78.31 165 LEU A C 1
ATOM 1360 O O . LEU A 1 165 ? 6.067 -7.561 -32.077 1.00 78.31 165 LEU A O 1
ATOM 1364 N N . VAL A 1 166 ? 5.779 -6.769 -34.159 1.00 75.94 166 VAL A N 1
ATOM 1365 C CA . VAL A 1 166 ? 4.850 -7.822 -34.574 1.00 75.94 166 VAL A CA 1
ATOM 1366 C C . VAL A 1 166 ? 5.662 -8.974 -35.157 1.00 75.94 166 VAL A C 1
ATOM 1368 O O . VAL A 1 166 ? 6.356 -8.815 -36.159 1.00 75.94 166 VAL A O 1
ATOM 1371 N N . CYS A 1 167 ? 5.603 -10.128 -34.501 1.00 75.75 167 CYS A N 1
ATOM 1372 C CA . CYS A 1 167 ? 6.178 -11.367 -35.008 1.00 75.75 167 CYS A CA 1
ATOM 1373 C C . CYS A 1 167 ? 5.329 -11.913 -36.169 1.00 75.75 167 CYS A C 1
ATOM 1375 O O . CYS A 1 167 ? 4.122 -11.686 -36.215 1.00 75.75 167 CYS A O 1
ATOM 1377 N N . GLU A 1 168 ? 5.924 -12.712 -37.057 1.00 74.81 168 GLU A N 1
ATOM 1378 C CA . GLU A 1 168 ? 5.219 -13.379 -38.166 1.00 74.81 168 GLU A CA 1
ATOM 1379 C C . GLU A 1 168 ? 4.061 -14.275 -37.693 1.00 74.81 168 GLU A C 1
ATOM 1381 O O . GLU A 1 168 ? 3.083 -14.464 -38.408 1.00 74.81 168 GLU A O 1
ATOM 1386 N N . CYS A 1 169 ? 4.114 -14.766 -36.448 1.00 72.69 169 CYS A N 1
ATOM 1387 C CA . CYS A 1 169 ? 3.012 -15.508 -35.828 1.00 72.69 169 CYS A CA 1
ATOM 1388 C C . CYS A 1 169 ? 1.837 -14.630 -35.342 1.00 72.69 169 CYS A C 1
ATOM 1390 O O . CYS A 1 169 ? 0.912 -15.139 -34.708 1.00 72.69 169 CYS A O 1
ATOM 1392 N N . GLY A 1 170 ? 1.879 -13.314 -35.575 1.00 74.50 170 GLY A N 1
ATOM 1393 C CA . GLY A 1 170 ? 0.866 -12.350 -35.137 1.00 74.50 170 GLY A CA 1
ATOM 1394 C C . GLY A 1 170 ? 0.949 -11.959 -33.656 1.00 74.50 170 GLY A C 1
ATOM 1395 O O . GLY A 1 170 ? 0.035 -11.318 -33.145 1.00 74.50 170 GLY A O 1
ATOM 1396 N N . TYR A 1 171 ? 2.011 -12.350 -32.941 1.00 75.62 171 TYR A N 1
ATOM 1397 C CA . TYR A 1 171 ? 2.247 -11.925 -31.556 1.00 75.62 171 TYR A CA 1
ATOM 1398 C C . TYR A 1 171 ? 2.922 -10.552 -31.510 1.00 75.62 171 TYR A C 1
ATOM 1400 O O . TYR A 1 171 ? 3.960 -10.354 -32.141 1.00 75.62 171 TYR A O 1
ATOM 1408 N N . GLU A 1 172 ? 2.349 -9.628 -30.742 1.00 76.88 172 GLU A N 1
ATOM 1409 C CA . GLU A 1 172 ? 2.909 -8.298 -30.507 1.00 76.88 172 GLU A CA 1
ATOM 1410 C C . GLU A 1 172 ? 3.822 -8.328 -29.276 1.00 76.88 172 GLU A C 1
ATOM 1412 O O . GLU A 1 172 ? 3.382 -8.605 -28.162 1.00 76.88 172 GLU A O 1
ATOM 1417 N N . ILE A 1 173 ? 5.107 -8.056 -29.485 1.00 75.19 173 ILE A N 1
ATOM 1418 C CA . ILE A 1 173 ? 6.118 -7.981 -28.434 1.00 75.19 173 ILE A CA 1
ATOM 1419 C C . ILE A 1 173 ? 6.297 -6.510 -28.057 1.00 75.19 173 ILE A C 1
ATOM 1421 O O . ILE A 1 173 ? 6.739 -5.702 -28.879 1.00 75.19 173 ILE A O 1
ATOM 1425 N N . ASP A 1 174 ? 5.975 -6.172 -26.808 1.00 77.00 174 ASP A N 1
ATOM 1426 C CA . ASP A 1 174 ? 6.200 -4.838 -26.252 1.00 77.00 174 ASP A CA 1
ATOM 1427 C C . ASP A 1 174 ? 7.670 -4.669 -25.831 1.00 77.00 174 ASP A C 1
ATOM 1429 O O . ASP A 1 174 ? 8.183 -5.329 -24.924 1.00 77.00 174 ASP A O 1
ATOM 1433 N N . LEU A 1 175 ? 8.359 -3.762 -26.515 1.00 76.50 175 LEU A N 1
ATOM 1434 C CA . LEU A 1 175 ? 9.761 -3.411 -26.322 1.00 76.50 175 LEU A CA 1
ATOM 1435 C C . LEU A 1 175 ? 9.937 -2.150 -25.464 1.00 76.50 175 LEU A C 1
ATOM 1437 O O . LEU A 1 175 ? 11.070 -1.697 -25.291 1.00 76.50 175 LEU A O 1
ATOM 1441 N N . THR A 1 176 ? 8.869 -1.578 -24.899 1.00 73.25 176 THR A N 1
ATOM 1442 C CA . THR A 1 176 ? 8.927 -0.348 -24.085 1.00 73.25 176 THR A CA 1
ATOM 1443 C C . THR A 1 176 ? 9.858 -0.509 -22.882 1.00 73.25 176 THR A C 1
ATOM 1445 O O . THR A 1 176 ? 10.690 0.359 -22.609 1.00 73.25 176 THR A O 1
ATOM 1448 N N . GLY A 1 177 ? 9.799 -1.657 -22.198 1.00 70.81 177 GLY A N 1
ATOM 1449 C CA . GLY A 1 177 ? 10.710 -1.964 -21.090 1.00 70.81 177 GLY A CA 1
ATOM 1450 C C . GLY A 1 177 ? 12.176 -2.048 -21.530 1.00 70.81 177 GLY A C 1
ATOM 1451 O O . GLY A 1 177 ? 13.060 -1.506 -20.867 1.00 70.81 177 GLY A O 1
ATOM 1452 N N . ILE A 1 178 ? 12.425 -2.661 -22.692 1.00 71.50 178 ILE A N 1
ATOM 1453 C CA . ILE A 1 178 ? 13.767 -2.813 -23.272 1.00 71.50 178 ILE A CA 1
ATOM 1454 C C . ILE A 1 178 ? 14.322 -1.450 -23.704 1.00 71.50 178 ILE A C 1
ATOM 1456 O O . ILE A 1 178 ? 15.487 -1.151 -23.444 1.00 71.50 178 ILE A O 1
ATOM 1460 N N . ARG A 1 179 ? 13.485 -0.585 -24.291 1.00 72.69 179 ARG A N 1
ATOM 1461 C CA . ARG A 1 179 ? 13.838 0.801 -24.624 1.00 72.69 179 ARG A CA 1
ATOM 1462 C C . ARG A 1 179 ? 14.308 1.561 -23.387 1.00 72.69 179 ARG A C 1
ATOM 1464 O O . ARG A 1 179 ? 15.396 2.132 -23.407 1.00 72.69 179 ARG A O 1
ATOM 1471 N N . ASN A 1 180 ? 13.530 1.522 -22.307 1.00 70.06 180 ASN A N 1
ATOM 1472 C CA . ASN A 1 180 ? 13.864 2.228 -21.070 1.00 70.06 180 ASN A CA 1
ATOM 1473 C C . ASN A 1 180 ? 15.166 1.704 -20.446 1.00 70.06 180 ASN A C 1
ATOM 1475 O O . ASN A 1 180 ? 15.998 2.494 -19.997 1.00 70.06 180 ASN A O 1
ATOM 1479 N N . GLU A 1 181 ? 15.388 0.386 -20.454 1.00 69.00 181 GLU A N 1
ATOM 1480 C CA . GLU A 1 181 ? 16.625 -0.215 -19.945 1.00 69.00 181 GLU A CA 1
ATOM 1481 C C . GLU A 1 181 ? 17.854 0.214 -20.765 1.00 69.00 181 GLU A C 1
ATOM 1483 O O . GLU A 1 181 ? 18.903 0.533 -20.199 1.00 69.00 181 GLU A O 1
ATOM 1488 N N . ILE A 1 182 ? 17.721 0.268 -22.092 1.00 71.75 182 ILE A N 1
ATOM 1489 C CA . ILE A 1 182 ? 18.786 0.687 -23.008 1.00 71.75 182 ILE A CA 1
ATOM 1490 C C . ILE A 1 182 ? 19.106 2.172 -22.841 1.00 71.75 182 ILE A C 1
ATOM 1492 O O . ILE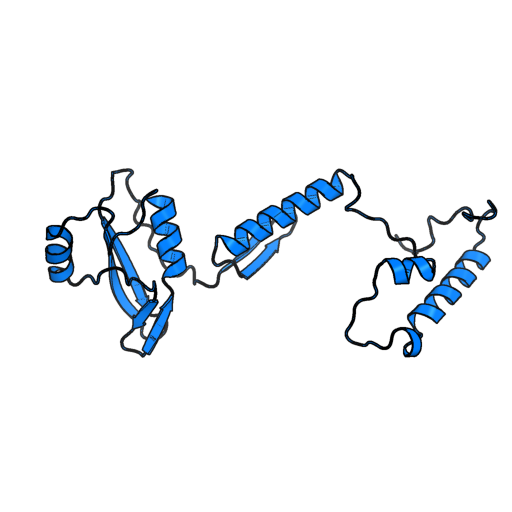 A 1 182 ? 20.276 2.520 -22.683 1.00 71.75 182 ILE A O 1
ATOM 1496 N N . GLU A 1 183 ? 18.095 3.042 -22.818 1.00 72.88 183 GLU A N 1
ATOM 1497 C CA . GLU A 1 183 ? 18.286 4.487 -22.641 1.00 72.88 183 GLU A CA 1
ATOM 1498 C C . GLU A 1 183 ? 18.891 4.809 -21.262 1.00 72.88 183 GLU A C 1
ATOM 1500 O O . GLU A 1 183 ? 19.799 5.639 -21.159 1.00 72.88 183 GLU A O 1
ATOM 1505 N N . THR A 1 184 ? 18.474 4.090 -20.213 1.00 70.25 184 THR A N 1
ATOM 1506 C CA . THR A 1 184 ? 19.013 4.244 -18.850 1.00 70.25 184 THR A CA 1
ATOM 1507 C C . THR A 1 184 ? 20.478 3.816 -18.769 1.00 70.25 184 THR A C 1
ATOM 1509 O O . THR A 1 184 ? 21.298 4.521 -18.178 1.00 70.25 184 THR A O 1
ATOM 1512 N N . LYS A 1 185 ? 20.838 2.680 -19.382 1.00 68.00 185 LYS A N 1
ATOM 1513 C CA . LYS A 1 185 ? 22.223 2.178 -19.382 1.00 68.00 185 LYS A CA 1
ATOM 1514 C C . LYS A 1 185 ? 23.151 3.017 -20.257 1.00 68.00 185 LYS A C 1
ATOM 1516 O O . LYS A 1 185 ? 24.283 3.275 -19.859 1.00 68.00 185 LYS A O 1
ATOM 1521 N N . ALA A 1 186 ? 22.684 3.448 -21.428 1.00 65.31 186 ALA A N 1
ATOM 1522 C CA . ALA A 1 186 ? 23.478 4.232 -22.370 1.00 65.31 186 ALA A CA 1
ATOM 1523 C C . ALA A 1 186 ? 23.541 5.728 -22.015 1.00 65.31 186 ALA A C 1
ATOM 1525 O O . ALA A 1 186 ? 24.370 6.447 -22.575 1.00 65.31 186 ALA A O 1
ATOM 1526 N N . LYS A 1 187 ? 22.671 6.211 -21.110 1.00 66.50 187 LYS A N 1
ATOM 1527 C CA . LYS A 1 187 ? 22.456 7.641 -20.807 1.00 66.50 187 LYS A CA 1
ATOM 1528 C C . LYS A 1 187 ? 22.197 8.489 -22.067 1.00 66.50 187 LYS A C 1
ATOM 1530 O O . LYS A 1 187 ? 22.532 9.672 -22.106 1.00 66.50 187 LYS A O 1
ATOM 1535 N N . ARG A 1 188 ? 21.646 7.880 -23.121 1.00 70.31 188 ARG A N 1
ATOM 1536 C CA . ARG A 1 188 ? 21.395 8.479 -24.443 1.00 70.31 188 ARG A CA 1
ATOM 1537 C C . ARG A 1 188 ? 20.080 7.936 -25.000 1.00 70.31 188 ARG A C 1
ATOM 1539 O O . ARG A 1 188 ? 19.753 6.778 -24.759 1.00 70.31 188 ARG A O 1
ATOM 1546 N N . LYS A 1 189 ? 19.346 8.762 -25.753 1.00 72.06 189 LYS A N 1
ATOM 1547 C CA . LYS A 1 189 ? 18.091 8.364 -26.413 1.00 72.06 189 LYS A CA 1
ATOM 1548 C C . LYS A 1 189 ? 18.369 7.617 -27.715 1.00 72.06 189 LYS A C 1
ATOM 1550 O O . LYS A 1 189 ? 19.304 7.974 -28.432 1.00 72.06 189 LYS A O 1
ATOM 1555 N N . ILE A 1 190 ? 17.548 6.612 -28.015 1.00 72.25 190 ILE A N 1
ATOM 1556 C CA . ILE A 1 190 ? 17.617 5.880 -29.284 1.00 72.25 190 ILE A CA 1
ATOM 1557 C C . ILE A 1 190 ? 17.180 6.811 -30.421 1.00 72.25 190 ILE A C 1
ATOM 1559 O O . ILE A 1 190 ? 16.202 7.550 -30.290 1.00 72.25 190 ILE A O 1
ATOM 1563 N N . ILE A 1 191 ? 17.915 6.769 -31.529 1.00 73.44 191 ILE A N 1
ATOM 1564 C CA . ILE A 1 191 ? 17.594 7.472 -32.771 1.00 73.44 191 ILE A CA 1
ATOM 1565 C C . ILE A 1 191 ? 17.039 6.449 -33.765 1.00 73.44 191 ILE A C 1
ATOM 1567 O O . ILE A 1 191 ? 17.558 5.337 -33.866 1.00 73.44 191 ILE A O 1
ATOM 1571 N N . PHE A 1 192 ? 15.994 6.838 -34.493 1.00 71.19 192 PHE A N 1
ATOM 1572 C CA . PHE A 1 192 ? 15.309 6.017 -35.492 1.00 71.19 192 PHE A CA 1
ATOM 1573 C C . PHE A 1 192 ? 15.828 6.328 -36.893 1.00 71.19 192 PHE A C 1
ATOM 1575 O O . PHE A 1 192 ? 15.921 7.530 -37.220 1.00 71.19 192 PHE A O 1
#

Foldseek 3Di:
DPDPCPPVQADPPPRDGQDPVNVVVLVVQLVVVVPPCVVVVDPPDDDDPVNSVVSPDDDDDLCPPDPSNVVVVVVVVVVVCPVVLFQWDDWDDDPVDIDTDGPDDPPDPPPPPDPPDQDQKDWDWDADPPPRDIAIEMFGQDPDVVVVVVVVVVVYDYQDPQQWDQDPVRDIDRNVNVQSVCCVVNVGHTDD